Protein AF-A0A9P5VUR8-F1 (afdb_monomer_lite)

Secondary structure (DSSP, 8-state):
-----GGG-HHHHHHHHTTS-HHHHHHHTTT-HHHHHHHHHHHHHS-EEEEGGGGGG---TT--EEEEE--S----B---HHHH-TT--EEEEES-EE-STTTTT-TT--EEEEES-EEE-SHHHHHHTTT-SEEEEES-EEETS--PPPTT---TT--EEEEES--SS-TTTGGGGGGG-TT--EEEEE--TTTGGGGGGS---GGG-TT--EEE--SS---GGGGGS--

pLDDT: mean 80.13, std 14.89, range [30.11, 97.75]

Radius of gyration: 21.07 Å; chains: 1; bounding box: 62×38×64 Å

Sequence (231 aa):
MLSHNPFEMPELAALVASYLTGKDLASCVRVSKNWRDMFLPIVGDALEICHMKDYEMFTHPNLRDLEIMIDSEHRPLDWDLAAKSPLLERLSLINIVIGLGWLQGLPYLRKLDLKCVIIRHGPGFWEACKNLEILLMEHVHFEGGFVPIPADTVFARLRTLRIRLGTWASASEQPALIPHCPNLETFEWNPPLFEVRILIQHPIHKDRCPLLNNLSIPEKPLDAEWASVIE

Foldseek 3Di:
DPDPDPLVDLVVLLVVLVVDALVRLVVQLVPDVSSVVNSVLVNLDHEDEDEPVCVVPPFAQSRAHYEYEYDDDADEDPDCSLVRHLNHQEYHYECYEYELPNLVRNQNHAYYHYALYEYEDPASVLVSQLNYQEYHAANYAYPPAEDDHPPPRASARHAYDAHHAYRRDQPVCVLVCLLRYQNHQEYHYHYAQVRVVPPVPDDNDCVSHVNHPHYHYPPDRDDPPCVVVPD

Structure (mmCIF, N/CA/C/O backbone):
data_AF-A0A9P5VUR8-F1
#
_entry.id   AF-A0A9P5VUR8-F1
#
loop_
_atom_site.group_PDB
_atom_site.id
_atom_site.type_symbol
_atom_site.label_atom_id
_atom_site.label_alt_id
_atom_site.label_comp_id
_atom_site.label_asym_id
_atom_site.label_entity_id
_atom_site.label_seq_id
_atom_site.pdbx_PDB_ins_code
_atom_site.Cartn_x
_atom_site.Cartn_y
_atom_site.Cartn_z
_atom_site.occupancy
_atom_site.B_iso_or_equiv
_atom_site.auth_seq_id
_atom_site.auth_comp_id
_atom_site.auth_asym_id
_atom_site.auth_atom_id
_atom_site.pdbx_PDB_model_num
ATOM 1 N N . MET A 1 1 ? -33.866 18.192 37.005 1.00 47.72 1 MET A N 1
ATOM 2 C CA . MET A 1 1 ? -33.811 18.145 35.531 1.00 47.72 1 MET A CA 1
ATOM 3 C C . MET A 1 1 ? -32.390 17.768 35.172 1.00 47.72 1 MET A C 1
ATOM 5 O O . MET A 1 1 ? -31.500 18.579 35.383 1.00 47.72 1 MET A O 1
ATOM 9 N N . LEU A 1 2 ? -32.156 16.511 34.797 1.00 48.91 2 LEU A N 1
ATOM 10 C CA . LEU A 1 2 ? -30.834 16.071 34.357 1.00 48.91 2 LEU A CA 1
ATOM 11 C C . LEU A 1 2 ? -30.648 16.626 32.947 1.00 48.91 2 LEU A C 1
ATOM 13 O O . LEU A 1 2 ? -31.347 16.212 32.027 1.00 48.91 2 LEU A O 1
ATOM 17 N N . SER A 1 3 ? -29.795 17.637 32.806 1.00 58.88 3 SER A N 1
ATOM 18 C CA . SER A 1 3 ? -29.352 18.099 31.497 1.00 58.88 3 SER A CA 1
ATOM 19 C C . SER A 1 3 ? -28.626 16.933 30.837 1.00 58.88 3 SER A C 1
ATOM 21 O O . SER A 1 3 ? -27.548 16.560 31.305 1.00 58.88 3 SER A O 1
ATOM 23 N N . HIS A 1 4 ? -29.226 16.330 29.810 1.00 69.50 4 HIS A N 1
ATOM 24 C CA . HIS A 1 4 ? -28.527 15.345 28.995 1.00 69.50 4 HIS A CA 1
ATOM 25 C C . HIS A 1 4 ? -27.238 15.979 28.496 1.00 69.50 4 HIS A C 1
ATOM 27 O O . HIS A 1 4 ? -27.253 17.053 27.891 1.00 69.50 4 HIS A O 1
ATOM 33 N N . ASN A 1 5 ? -26.120 15.350 28.841 1.00 69.94 5 ASN A N 1
ATOM 34 C CA . ASN A 1 5 ? -24.828 15.797 28.381 1.00 69.94 5 ASN A CA 1
ATOM 35 C C . ASN A 1 5 ? -24.818 15.593 26.856 1.00 69.94 5 ASN A C 1
ATOM 37 O O . ASN A 1 5 ? -24.979 14.459 26.414 1.00 69.94 5 ASN A O 1
ATOM 41 N N . PRO A 1 6 ? -24.661 16.644 26.033 1.00 67.00 6 PRO A N 1
ATOM 42 C CA . PRO A 1 6 ? -24.682 16.502 24.576 1.00 67.00 6 PRO A CA 1
ATOM 43 C C . PRO A 1 6 ? -23.569 15.575 24.060 1.00 67.00 6 PRO A C 1
ATOM 45 O O . PRO A 1 6 ? -23.675 15.046 22.960 1.00 67.00 6 PRO A O 1
ATOM 48 N N . PHE A 1 7 ? -22.534 15.320 24.868 1.00 64.12 7 PHE A N 1
ATOM 49 C CA . PHE A 1 7 ? -21.496 14.337 24.572 1.00 64.12 7 PHE A CA 1
ATOM 50 C C . PHE A 1 7 ? -21.928 12.885 24.822 1.00 64.12 7 PHE A C 1
ATOM 52 O O . PHE A 1 7 ? -21.163 11.989 24.517 1.00 64.12 7 PHE A O 1
ATOM 59 N N . GLU A 1 8 ? -23.121 12.603 25.348 1.00 76.06 8 GLU A N 1
ATOM 60 C CA . GLU A 1 8 ? -23.646 11.229 25.457 1.00 76.06 8 GLU A CA 1
ATOM 61 C C . GLU A 1 8 ? -24.225 10.701 24.136 1.00 76.06 8 GLU A C 1
ATOM 63 O O . GLU A 1 8 ? -24.591 9.531 24.071 1.00 76.06 8 GLU A O 1
ATOM 68 N N . MET A 1 9 ? -24.302 11.527 23.084 1.00 84.38 9 MET A N 1
ATOM 69 C CA . MET A 1 9 ? -24.778 11.114 21.760 1.00 84.38 9 MET A CA 1
ATOM 70 C C . MET A 1 9 ? -23.607 10.612 20.897 1.00 84.38 9 MET A C 1
ATOM 72 O O . MET A 1 9 ? -22.775 11.428 20.478 1.00 84.38 9 MET A O 1
ATOM 76 N N . PRO A 1 10 ? -23.527 9.302 20.590 1.00 80.69 10 PRO A N 1
ATOM 77 C CA . PRO A 1 10 ? -22.435 8.733 19.798 1.00 80.69 10 PRO A CA 1
ATOM 78 C C . PRO A 1 10 ? -22.300 9.369 18.410 1.00 80.69 10 PRO A C 1
ATOM 80 O O . PRO A 1 10 ? -21.195 9.505 17.892 1.00 80.69 10 PRO A O 1
ATOM 83 N N . GLU A 1 11 ? -23.409 9.809 17.814 1.00 84.62 11 GLU A N 1
ATOM 84 C CA . GLU A 1 11 ? -23.437 10.429 16.490 1.00 84.62 11 GLU A CA 1
ATOM 85 C C . GLU A 1 11 ? -22.716 11.781 16.480 1.00 84.62 11 GLU A C 1
ATOM 87 O O . GLU A 1 11 ? -21.996 12.092 15.531 1.00 84.62 11 GLU A O 1
ATOM 92 N N . LEU A 1 12 ? -22.860 12.574 17.550 1.00 85.88 12 LEU A N 1
ATOM 93 C CA . LEU A 1 12 ? -22.143 13.842 17.690 1.00 85.88 12 LEU A CA 1
ATOM 94 C C . LEU A 1 12 ? -20.650 13.607 17.906 1.00 85.88 12 LEU A C 1
ATOM 96 O O . LEU A 1 12 ? -19.837 14.339 17.349 1.00 85.88 12 LEU A O 1
ATOM 100 N N . ALA A 1 13 ? -20.282 12.575 18.663 1.00 84.25 13 ALA A N 1
ATOM 101 C CA . ALA A 1 13 ? -18.886 12.207 18.853 1.00 84.25 13 ALA A CA 1
ATOM 102 C C . ALA A 1 13 ? -18.225 11.749 17.548 1.00 84.25 13 ALA A C 1
ATOM 104 O O . ALA A 1 13 ? -17.128 12.205 17.235 1.00 84.25 13 ALA A O 1
ATOM 105 N N . ALA A 1 14 ? -18.914 10.920 16.757 1.00 84.44 14 ALA A N 1
ATOM 106 C CA . ALA A 1 14 ? -18.459 10.500 15.434 1.00 84.44 14 ALA A CA 1
ATOM 107 C C . ALA A 1 14 ? -18.309 11.691 14.476 1.00 84.44 14 ALA A C 1
ATOM 109 O O . ALA A 1 14 ? -17.301 11.806 13.778 1.00 84.44 14 ALA A O 1
ATOM 110 N N . LEU A 1 15 ? -19.272 12.619 14.487 1.00 88.19 15 LEU A N 1
ATOM 111 C CA . LEU A 1 15 ? -19.192 13.841 13.693 1.00 88.19 15 LEU A CA 1
ATOM 112 C C . LEU A 1 15 ? -18.001 14.705 14.118 1.00 88.19 15 LEU A C 1
ATOM 114 O O . LEU A 1 15 ? -17.210 15.093 13.266 1.00 88.19 15 LEU A O 1
ATOM 118 N N . VAL A 1 16 ? -17.832 14.973 15.416 1.00 88.75 16 VAL A N 1
ATOM 119 C CA . VAL A 1 16 ? -16.685 15.735 15.941 1.00 88.75 16 VAL A CA 1
ATOM 120 C C . VAL A 1 16 ? -15.378 15.054 15.554 1.00 88.75 16 VAL A C 1
ATOM 122 O O . VAL A 1 16 ? -14.489 15.717 15.030 1.00 88.75 16 VAL A O 1
ATOM 125 N N . ALA A 1 17 ? -15.283 13.737 15.737 1.00 86.81 17 ALA A N 1
ATOM 126 C CA . ALA A 1 17 ? -14.099 12.961 15.400 1.00 86.81 17 ALA A CA 1
ATOM 127 C C . ALA A 1 17 ? -13.701 13.087 13.924 1.00 86.81 17 ALA A C 1
ATOM 129 O O . ALA A 1 17 ? -12.512 13.161 13.632 1.00 86.81 17 ALA A O 1
ATOM 130 N N . SER A 1 18 ? -14.670 13.193 13.008 1.00 84.94 18 SER A N 1
ATOM 131 C CA . SER A 1 18 ? -14.399 13.380 11.575 1.00 84.94 18 SER A CA 1
ATOM 132 C C . SER A 1 18 ? -13.692 14.700 11.226 1.00 84.94 18 SER A C 1
ATOM 134 O O . SER A 1 18 ? -13.116 14.813 10.146 1.00 84.94 18 SER A O 1
ATOM 136 N N . TYR A 1 19 ? -13.702 15.684 12.134 1.00 88.06 19 TYR A N 1
ATOM 137 C CA . TYR A 1 19 ? -12.985 16.958 11.988 1.00 88.06 19 TYR A CA 1
ATOM 138 C C . TYR A 1 19 ? -11.642 16.996 12.730 1.00 88.06 19 TYR A C 1
ATOM 140 O O . TYR A 1 19 ? -10.920 17.988 12.625 1.00 88.06 19 TYR A O 1
ATOM 148 N N . LEU A 1 20 ? -11.313 15.962 13.505 1.00 86.06 20 LEU A N 1
ATOM 149 C CA . LEU A 1 20 ? -10.106 15.909 14.324 1.00 86.06 20 LEU A CA 1
ATOM 150 C C . LEU A 1 20 ? -8.978 15.184 13.585 1.00 86.06 20 LEU A C 1
ATOM 152 O O . LEU A 1 20 ? -9.206 14.213 12.865 1.00 86.06 20 LEU A O 1
ATOM 156 N N . THR A 1 21 ? -7.737 15.630 13.784 1.00 80.56 21 THR A N 1
ATOM 157 C CA . THR A 1 21 ? -6.570 14.870 13.315 1.00 80.56 21 THR A CA 1
ATOM 158 C C . THR A 1 21 ? -6.362 13.624 14.183 1.00 80.56 21 THR A C 1
ATOM 160 O O . THR A 1 21 ? -6.832 13.572 15.321 1.00 80.56 21 THR A O 1
ATOM 163 N N . GLY A 1 22 ? -5.593 12.634 13.711 1.00 78.12 22 GLY A N 1
ATOM 164 C CA . GLY A 1 22 ? -5.246 11.458 14.527 1.00 78.12 22 GLY A CA 1
ATOM 165 C C . GLY A 1 22 ? -4.598 11.829 15.872 1.00 78.12 22 GLY A C 1
ATOM 166 O O . GLY A 1 22 ? -4.899 11.233 16.906 1.00 78.12 22 GLY A O 1
ATOM 167 N N . LYS A 1 23 ? -3.790 12.899 15.899 1.00 77.94 23 LYS A N 1
ATOM 168 C CA . LYS A 1 23 ? -3.175 13.435 17.125 1.00 77.94 23 LYS A CA 1
ATOM 169 C C . LYS A 1 23 ? -4.202 14.050 18.082 1.00 77.94 23 LYS A C 1
ATOM 171 O O . LYS A 1 23 ? -4.090 13.881 19.302 1.00 77.94 23 LYS A O 1
ATOM 176 N N . ASP A 1 24 ? -5.191 14.759 17.547 1.00 86.31 24 ASP A N 1
ATOM 177 C CA . ASP A 1 24 ? -6.266 15.340 18.352 1.00 86.31 24 ASP A CA 1
ATOM 178 C C . ASP A 1 24 ? -7.156 14.236 18.929 1.00 86.31 24 ASP A C 1
ATOM 180 O O . ASP A 1 24 ? -7.440 14.245 20.125 1.00 86.31 24 ASP A O 1
ATOM 184 N N . LEU A 1 25 ? -7.498 13.221 18.129 1.00 86.38 25 LEU A N 1
ATOM 185 C CA . LEU A 1 25 ? -8.245 12.046 18.584 1.00 86.38 25 LEU A CA 1
ATOM 186 C C . LEU A 1 25 ? -7.501 11.281 19.687 1.00 86.38 25 LEU A C 1
ATOM 188 O O . LEU A 1 25 ? -8.086 10.969 20.728 1.00 86.38 25 LEU A O 1
ATOM 192 N N . ALA A 1 26 ? -6.196 11.052 19.525 1.00 82.94 26 ALA A N 1
ATOM 193 C CA . ALA A 1 26 ? -5.361 10.454 20.566 1.00 82.94 26 ALA A CA 1
ATOM 194 C C . ALA A 1 26 ? -5.352 11.300 21.855 1.00 82.94 26 ALA A C 1
ATOM 196 O O . ALA A 1 26 ? -5.328 10.762 22.965 1.00 82.94 26 ALA A O 1
ATOM 197 N N . SER A 1 27 ? -5.423 12.628 21.728 1.00 87.25 27 SER A N 1
ATOM 198 C CA . SER A 1 27 ? -5.556 13.535 22.873 1.00 87.25 27 SER A CA 1
ATOM 199 C C . SER A 1 27 ? -6.932 13.406 23.538 1.00 87.25 27 SER A C 1
ATOM 201 O O . SER A 1 27 ? -7.002 13.311 24.765 1.00 87.25 27 SER A O 1
ATOM 203 N N . CYS A 1 28 ? -8.016 13.302 22.760 1.00 89.62 28 CYS A N 1
ATOM 204 C CA . CYS A 1 28 ? -9.378 13.067 23.251 1.00 89.62 28 CYS A CA 1
ATOM 205 C C . CYS A 1 28 ? -9.479 11.783 24.088 1.00 89.62 28 CYS A C 1
ATOM 207 O O . CYS A 1 28 ? -10.046 11.801 25.182 1.00 89.62 28 CYS A O 1
ATOM 209 N N . VAL A 1 29 ? -8.839 10.696 23.645 1.00 88.31 29 VAL A N 1
ATOM 210 C CA . VAL A 1 29 ? -8.787 9.406 24.362 1.00 88.31 29 VAL A CA 1
ATOM 211 C C . VAL A 1 29 ? -8.128 9.512 25.750 1.00 88.31 29 VAL A C 1
ATOM 213 O O . VAL A 1 29 ? -8.340 8.665 26.625 1.00 88.31 29 VAL A O 1
ATOM 216 N N . ARG A 1 30 ? -7.335 10.560 26.004 1.00 85.75 30 ARG A N 1
ATOM 217 C CA . ARG A 1 30 ? -6.638 10.779 27.282 1.00 85.75 30 ARG A CA 1
ATOM 218 C C . ARG A 1 30 ? -7.394 11.684 28.258 1.00 85.75 30 ARG A C 1
ATOM 220 O O . ARG A 1 30 ? -6.975 11.768 29.409 1.00 85.75 30 ARG A O 1
ATOM 227 N N . VAL A 1 31 ? -8.494 12.320 27.844 1.00 90.25 31 VAL A N 1
ATOM 228 C CA . VAL A 1 31 ? -9.239 13.293 28.668 1.00 90.25 31 VAL A CA 1
ATOM 229 C C . VAL A 1 31 ? -9.956 12.623 29.843 1.00 90.25 31 VAL A C 1
ATOM 231 O O . VAL A 1 31 ? -9.840 13.061 30.984 1.00 90.25 31 VAL A O 1
ATOM 234 N N . SER A 1 32 ? -10.726 11.566 29.579 1.00 90.75 32 SER A N 1
ATOM 235 C CA . SER A 1 32 ? -11.495 10.837 30.596 1.00 90.75 32 SER A CA 1
ATOM 236 C C . SER A 1 32 ? -11.800 9.412 30.132 1.00 90.75 32 SER A C 1
ATOM 238 O O . SER A 1 32 ? -11.666 9.110 28.949 1.00 90.75 32 SER A O 1
ATOM 240 N N . LYS A 1 33 ? -12.255 8.536 31.042 1.00 87.81 33 LYS A N 1
ATOM 241 C CA . LYS A 1 33 ? -12.703 7.179 30.669 1.00 87.81 33 LYS A CA 1
ATOM 242 C C . LYS A 1 33 ? -13.846 7.212 29.645 1.00 87.81 33 LYS A C 1
ATOM 244 O O . LYS A 1 33 ? -13.775 6.507 28.655 1.00 87.81 33 LYS A O 1
ATOM 249 N N . ASN A 1 34 ? -14.823 8.102 29.832 1.00 88.31 34 ASN A N 1
ATOM 250 C CA . ASN A 1 34 ? -15.952 8.224 28.907 1.00 88.31 34 ASN A CA 1
ATOM 251 C C . ASN A 1 34 ? -15.503 8.649 27.497 1.00 88.31 34 ASN A C 1
ATOM 253 O O . ASN A 1 34 ? -15.941 8.089 26.501 1.00 88.31 34 ASN A O 1
ATOM 257 N N . TRP A 1 35 ? -14.580 9.613 27.412 1.00 89.44 35 TRP A N 1
ATOM 258 C CA . TRP A 1 35 ? -14.015 10.037 26.128 1.00 89.44 35 TRP A CA 1
ATOM 259 C C . TRP A 1 35 ? -13.164 8.936 25.492 1.00 89.44 35 TRP A C 1
ATOM 261 O O . TRP A 1 35 ? -13.239 8.728 24.287 1.00 89.44 35 TRP A O 1
ATOM 271 N N . ARG A 1 36 ? -12.391 8.191 26.287 1.00 88.06 36 ARG A N 1
ATOM 272 C CA . ARG A 1 36 ? -11.671 7.011 25.802 1.00 88.06 36 ARG A CA 1
ATOM 273 C C . ARG A 1 36 ? -12.622 6.020 25.146 1.00 88.06 36 ARG A C 1
ATOM 275 O O . ARG A 1 36 ? -12.400 5.686 23.994 1.00 88.06 36 ARG A O 1
ATOM 282 N N . ASP A 1 37 ? -13.663 5.585 25.843 1.00 88.25 37 ASP A N 1
ATOM 283 C CA . ASP A 1 37 ? -14.563 4.538 25.343 1.00 88.25 37 ASP A CA 1
ATOM 284 C C . ASP A 1 37 ? -15.287 4.966 24.051 1.00 88.25 37 ASP A C 1
ATOM 286 O O . ASP A 1 37 ? -15.583 4.141 23.191 1.00 88.25 37 ASP A O 1
ATOM 290 N N . MET A 1 38 ? -15.507 6.271 23.888 1.00 87.69 38 MET A N 1
ATOM 291 C CA . MET A 1 38 ? -16.171 6.881 22.738 1.00 87.69 38 MET A CA 1
ATOM 292 C C . MET A 1 38 ? -15.257 7.102 21.529 1.00 87.69 38 MET A C 1
ATOM 294 O O . MET A 1 38 ? -15.656 6.825 20.401 1.00 87.69 38 MET A O 1
ATOM 298 N N . PHE A 1 39 ? -14.039 7.607 21.747 1.00 86.88 39 PHE A N 1
ATOM 299 C CA . PHE A 1 39 ? -13.112 7.958 20.668 1.00 86.88 39 PHE A CA 1
ATOM 300 C C . PHE A 1 39 ? -12.154 6.823 20.301 1.00 86.88 39 PHE A C 1
ATOM 302 O O . PHE A 1 39 ? -11.664 6.805 19.178 1.00 86.88 39 PHE A O 1
ATOM 309 N N . LEU A 1 40 ? -11.905 5.854 21.187 1.00 84.69 40 LEU A N 1
ATOM 310 C CA . LEU A 1 40 ? -10.994 4.737 20.913 1.00 84.69 40 LEU A CA 1
ATOM 311 C C . LEU A 1 40 ? -11.416 3.890 19.693 1.00 84.69 40 LEU A C 1
ATOM 313 O O . LEU A 1 40 ? -10.540 3.583 18.886 1.00 84.69 40 LEU A O 1
ATOM 317 N N . PRO A 1 41 ? -12.708 3.555 19.480 1.00 83.19 41 PRO A N 1
ATOM 318 C CA . PRO A 1 41 ? -13.127 2.859 18.262 1.00 83.19 41 PRO A CA 1
ATOM 319 C C . PRO A 1 41 ? -12.867 3.677 16.991 1.00 83.19 41 PRO A C 1
ATOM 321 O O . PRO A 1 41 ? -12.500 3.108 15.971 1.00 83.19 41 PRO A O 1
ATOM 324 N N . ILE A 1 42 ? -13.017 5.004 17.071 1.00 83.44 42 ILE A N 1
ATOM 325 C CA . ILE A 1 42 ? -12.865 5.918 15.931 1.00 83.44 42 ILE A CA 1
ATOM 326 C C . ILE A 1 42 ? -11.387 6.145 15.599 1.00 83.44 42 ILE A C 1
ATOM 328 O O . ILE A 1 42 ? -11.027 6.234 14.430 1.00 83.44 42 ILE A O 1
ATOM 332 N N . VAL A 1 43 ? -10.522 6.193 16.618 1.00 77.38 43 VAL A N 1
ATOM 333 C CA . VAL A 1 43 ? -9.062 6.218 16.441 1.00 77.38 43 VAL A CA 1
ATOM 334 C C . VAL A 1 43 ? -8.599 5.017 15.621 1.00 77.38 43 VAL A C 1
ATOM 336 O O . VAL A 1 43 ? -7.808 5.201 14.708 1.00 77.38 43 VAL A O 1
ATOM 339 N N . GLY A 1 44 ? -9.146 3.821 15.870 1.00 67.38 44 GLY A N 1
ATOM 340 C CA . GLY A 1 44 ? -8.790 2.619 15.107 1.00 67.38 44 GLY A CA 1
ATOM 341 C C . GLY A 1 44 ? -9.131 2.685 13.610 1.00 67.38 44 GLY A C 1
ATOM 342 O O . GLY A 1 44 ? -8.483 2.016 12.808 1.00 67.38 44 GLY A O 1
ATOM 343 N N . ASP A 1 45 ? -10.111 3.503 13.222 1.00 68.06 45 ASP A N 1
ATOM 344 C CA . ASP A 1 45 ? -10.460 3.734 11.816 1.00 68.06 45 ASP A CA 1
ATOM 345 C C . ASP A 1 45 ? -9.687 4.918 11.197 1.00 68.06 45 ASP A C 1
ATOM 347 O O . ASP A 1 45 ? -9.662 5.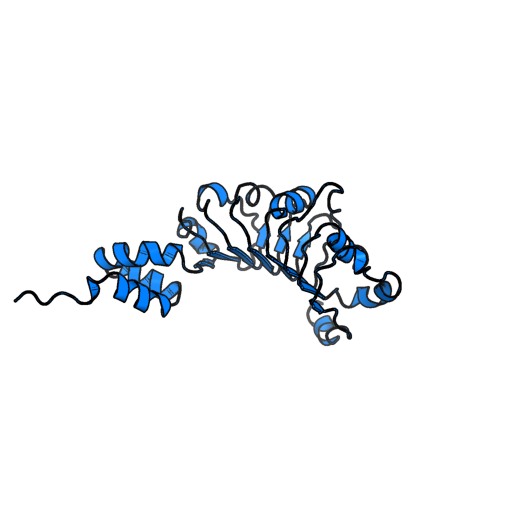063 9.973 1.00 68.06 45 ASP A O 1
ATOM 351 N N . ALA A 1 46 ? -9.066 5.777 12.014 1.00 64.25 46 ALA A N 1
ATOM 352 C CA . ALA A 1 46 ? -8.319 6.944 11.561 1.00 64.25 46 ALA A CA 1
ATOM 353 C C . ALA A 1 46 ? -6.860 6.586 11.231 1.00 64.25 46 ALA A C 1
ATOM 355 O O . ALA A 1 46 ? -6.244 5.754 11.888 1.00 64.25 46 ALA A O 1
ATOM 356 N N . LEU A 1 47 ? -6.293 7.253 10.220 1.00 62.72 47 LEU A N 1
ATOM 357 C CA . LEU A 1 47 ? -4.889 7.096 9.832 1.00 62.72 47 LEU A CA 1
ATOM 358 C C . LEU A 1 47 ? -3.969 7.443 11.014 1.00 62.72 47 LEU A C 1
ATOM 360 O O . LEU A 1 47 ? -3.868 8.610 11.410 1.00 62.72 47 LEU A O 1
ATOM 364 N N . GLU A 1 48 ? -3.275 6.444 11.550 1.00 65.38 48 GLU A N 1
ATOM 365 C CA . GLU A 1 48 ? -2.253 6.650 12.572 1.00 65.38 48 GLU A CA 1
ATOM 366 C C . GLU A 1 48 ? -0.900 6.894 11.899 1.00 65.38 48 GLU A C 1
ATOM 368 O O . GLU A 1 48 ? -0.395 6.037 11.176 1.00 65.38 48 GLU A O 1
ATOM 373 N N . ILE A 1 49 ? -0.318 8.079 12.122 1.00 67.00 49 ILE A N 1
ATOM 374 C CA . ILE A 1 49 ? 1.076 8.364 11.763 1.00 67.00 49 ILE A CA 1
ATOM 375 C C . ILE A 1 49 ? 1.929 8.000 12.972 1.00 67.00 49 ILE A C 1
ATOM 377 O O . ILE A 1 49 ? 1.932 8.710 13.982 1.00 67.00 49 ILE A O 1
ATOM 381 N N . CYS A 1 50 ? 2.658 6.896 12.874 1.00 62.16 50 CYS A N 1
ATOM 382 C CA . CYS A 1 50 ? 3.520 6.413 13.940 1.00 62.16 50 CYS A CA 1
ATOM 383 C C . CYS A 1 50 ? 4.978 6.737 13.619 1.00 62.16 50 CYS A C 1
ATOM 385 O O . CYS A 1 50 ? 5.537 6.248 12.634 1.00 62.16 50 CYS A O 1
ATOM 387 N N . HIS A 1 51 ? 5.624 7.506 14.498 1.00 69.00 51 HIS A N 1
ATOM 388 C CA . HIS A 1 51 ? 7.082 7.520 14.555 1.00 69.00 51 HIS A CA 1
ATOM 389 C C . HIS A 1 51 ? 7.554 6.257 15.277 1.00 69.00 51 HIS A C 1
ATOM 391 O O . HIS A 1 51 ? 6.967 5.831 16.269 1.00 69.00 51 HIS A O 1
ATOM 397 N N . MET A 1 52 ? 8.648 5.657 14.813 1.00 61.47 52 MET A N 1
ATOM 398 C CA . MET A 1 52 ? 9.088 4.346 15.305 1.00 61.47 52 MET A CA 1
ATOM 399 C C . MET A 1 52 ? 9.352 4.267 16.821 1.00 61.47 52 MET A C 1
ATOM 401 O O . MET A 1 52 ? 9.232 3.190 17.401 1.00 61.47 52 MET A O 1
ATOM 405 N N . LYS A 1 53 ? 9.676 5.395 17.475 1.00 65.31 53 LYS A N 1
ATOM 406 C CA . LYS A 1 53 ? 9.872 5.469 18.940 1.00 65.31 53 LYS A CA 1
ATOM 407 C C . LYS A 1 53 ? 8.629 5.066 19.733 1.00 65.31 53 LYS A C 1
ATOM 409 O O . LYS A 1 53 ? 8.744 4.689 20.893 1.00 65.31 53 LYS A O 1
ATOM 414 N N . ASP A 1 54 ? 7.481 5.112 19.078 1.00 61.53 54 ASP A N 1
ATOM 415 C 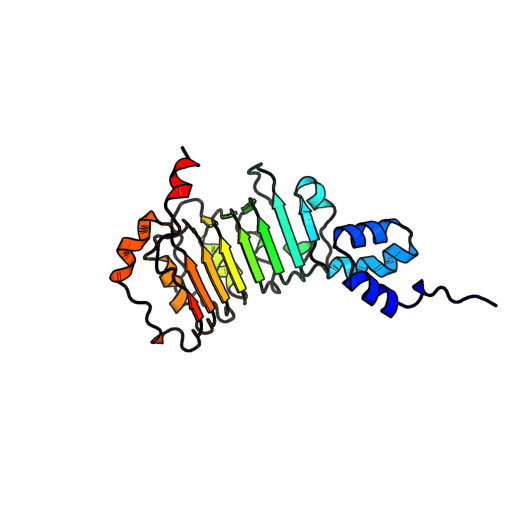CA . ASP A 1 54 ? 6.178 4.954 19.682 1.00 61.53 54 ASP A CA 1
ATOM 416 C C . ASP A 1 54 ? 5.493 3.635 19.272 1.00 61.53 54 ASP A C 1
ATOM 418 O O . ASP A 1 54 ? 4.460 3.293 19.832 1.00 61.53 54 ASP A O 1
ATOM 422 N N . TYR A 1 55 ? 6.070 2.846 18.353 1.00 60.19 55 TYR A N 1
ATOM 423 C CA . TYR A 1 55 ? 5.413 1.703 17.688 1.00 60.19 55 TYR A CA 1
ATOM 424 C C . TYR A 1 55 ? 4.726 0.694 18.627 1.00 60.19 55 TYR A C 1
ATOM 426 O O . TYR A 1 55 ? 3.652 0.188 18.305 1.00 60.19 55 TYR A O 1
ATOM 434 N N . GLU A 1 56 ? 5.299 0.405 19.801 1.00 62.94 56 GLU A N 1
ATOM 435 C CA . GLU A 1 56 ? 4.684 -0.528 20.760 1.00 62.94 56 GLU A CA 1
ATOM 436 C C . GLU A 1 56 ? 3.307 -0.066 21.266 1.00 62.94 56 GLU A C 1
ATOM 438 O O . GLU A 1 56 ? 2.520 -0.891 21.726 1.00 62.94 56 GLU A O 1
ATOM 443 N N . MET A 1 57 ? 2.994 1.227 21.155 1.00 58.69 57 MET A N 1
ATOM 444 C CA . MET A 1 57 ? 1.738 1.814 21.618 1.00 58.69 57 MET A CA 1
ATOM 445 C C . MET A 1 57 ? 0.627 1.857 20.556 1.00 58.69 57 MET A C 1
ATOM 447 O O . MET A 1 57 ? -0.518 2.098 20.933 1.00 58.69 57 MET A O 1
ATOM 451 N N . PHE A 1 58 ? 0.923 1.614 19.273 1.00 63.34 58 PHE A N 1
ATOM 452 C CA . PHE A 1 58 ? 0.028 1.972 18.153 1.00 63.34 58 PHE A CA 1
ATOM 453 C C . PHE A 1 58 ? -0.376 0.794 17.260 1.00 63.34 58 PHE A C 1
ATOM 455 O O . PHE A 1 58 ? -0.597 0.926 16.062 1.00 63.34 58 PHE A O 1
ATOM 462 N N . THR A 1 59 ? -0.479 -0.404 17.833 1.00 68.56 59 THR A N 1
ATOM 463 C CA . THR A 1 59 ? -1.060 -1.539 17.110 1.00 68.56 59 THR A CA 1
ATOM 464 C C . THR A 1 59 ? -2.370 -1.954 17.750 1.00 68.56 59 THR A C 1
ATOM 466 O O . THR A 1 59 ? -2.389 -2.408 18.897 1.00 68.56 59 THR A O 1
ATOM 469 N N . HIS A 1 60 ? -3.457 -1.798 17.000 1.00 78.69 60 HIS A N 1
ATOM 470 C CA . HIS A 1 60 ? -4.809 -2.101 17.439 1.00 78.69 60 HIS A CA 1
ATOM 471 C C . HIS A 1 60 ? -5.438 -3.143 16.498 1.00 78.69 60 HIS A C 1
ATOM 473 O O . HIS A 1 60 ? -5.316 -3.004 15.281 1.00 78.69 60 HIS A O 1
ATOM 479 N N . PRO A 1 61 ? -6.174 -4.148 17.010 1.00 85.50 61 PRO A N 1
ATOM 480 C CA . PRO A 1 61 ? -6.730 -5.226 16.182 1.00 85.50 61 PRO A CA 1
ATOM 481 C C . PRO A 1 61 ? -7.698 -4.743 15.092 1.00 85.50 61 PRO A C 1
ATOM 483 O O . PRO A 1 61 ? -7.866 -5.413 14.075 1.00 85.50 61 PRO A O 1
ATOM 486 N N . ASN A 1 62 ? -8.313 -3.575 15.295 1.00 83.69 62 ASN A N 1
ATOM 487 C CA . ASN A 1 62 ? -9.230 -2.957 14.334 1.00 83.69 62 ASN A CA 1
ATOM 488 C C . ASN A 1 62 ? -8.573 -1.908 13.430 1.00 83.69 62 ASN A C 1
ATOM 490 O O . ASN A 1 62 ? -9.291 -1.239 12.697 1.00 83.69 62 ASN A O 1
ATOM 494 N N . LEU A 1 63 ? -7.251 -1.733 13.500 1.00 85.94 63 LEU A N 1
ATOM 495 C CA . LEU A 1 63 ? -6.555 -0.729 12.706 1.00 85.94 63 LEU A CA 1
ATOM 496 C C . LEU A 1 63 ? -6.702 -1.037 11.212 1.00 85.94 63 LEU A C 1
ATOM 498 O O . LEU A 1 63 ? -6.307 -2.113 10.759 1.00 85.94 63 LEU A O 1
ATOM 502 N N . ARG A 1 64 ? -7.267 -0.092 10.456 1.00 89.69 64 ARG A N 1
ATOM 503 C CA . ARG A 1 64 ? -7.475 -0.220 9.002 1.00 89.69 64 ARG A CA 1
ATOM 504 C C . ARG A 1 64 ? -6.439 0.534 8.185 1.00 89.69 64 ARG A C 1
ATOM 506 O O . ARG A 1 64 ? -6.050 0.051 7.124 1.00 89.69 64 ARG A O 1
ATOM 513 N N . ASP A 1 65 ? -5.987 1.676 8.689 1.00 90.62 65 ASP A N 1
ATOM 514 C CA . ASP A 1 65 ? -5.114 2.602 7.979 1.00 90.62 65 ASP A CA 1
ATOM 515 C C . ASP A 1 65 ? -3.905 2.946 8.852 1.00 90.62 65 ASP A C 1
ATOM 517 O O . ASP A 1 65 ? -4.053 3.488 9.944 1.00 90.62 65 ASP A O 1
ATOM 521 N N . LEU A 1 66 ? -2.703 2.639 8.367 1.00 89.62 66 LEU A N 1
ATOM 522 C CA . LEU A 1 66 ? -1.461 2.842 9.110 1.00 89.62 66 LEU A CA 1
ATOM 523 C C . LEU A 1 66 ? -0.413 3.530 8.241 1.00 89.62 66 LEU A C 1
ATOM 525 O O . LEU A 1 66 ? -0.158 3.115 7.110 1.00 89.62 66 LEU A O 1
ATOM 529 N N . GLU A 1 67 ? 0.229 4.557 8.785 1.00 90.81 67 GLU A N 1
ATOM 530 C CA . GLU A 1 67 ? 1.396 5.204 8.202 1.00 90.81 67 GLU A CA 1
ATOM 531 C C . GLU A 1 67 ? 2.569 5.129 9.175 1.00 90.81 67 GLU A C 1
ATOM 533 O O . GLU A 1 67 ? 2.494 5.596 10.310 1.00 90.81 67 GLU A O 1
ATOM 538 N N . ILE A 1 68 ? 3.676 4.539 8.731 1.00 88.38 68 ILE A N 1
ATOM 539 C CA . ILE A 1 68 ? 4.870 4.380 9.553 1.00 88.38 68 ILE A CA 1
ATOM 540 C C . ILE A 1 68 ? 6.022 5.121 8.908 1.00 88.38 68 ILE A C 1
ATOM 542 O O . ILE A 1 68 ? 6.382 4.865 7.757 1.00 88.38 68 ILE A O 1
ATOM 546 N N . MET A 1 69 ? 6.626 6.010 9.687 1.00 88.31 69 MET A N 1
ATOM 547 C CA . MET A 1 69 ? 7.782 6.791 9.284 1.00 88.31 69 MET A CA 1
ATOM 548 C C . MET A 1 69 ? 8.929 6.552 10.261 1.00 88.31 69 MET A C 1
ATOM 550 O O . MET A 1 69 ? 8.759 6.618 11.484 1.00 88.31 69 MET A O 1
ATOM 554 N N . ILE A 1 70 ? 10.109 6.260 9.720 1.00 83.94 70 ILE A N 1
ATOM 555 C CA . ILE A 1 70 ? 11.307 6.008 10.521 1.00 83.94 70 ILE A CA 1
ATOM 556 C C . ILE A 1 70 ? 12.324 7.098 10.262 1.00 83.94 70 ILE A C 1
ATOM 558 O O . ILE A 1 70 ? 12.758 7.324 9.136 1.00 83.94 70 ILE A O 1
ATOM 562 N N . ASP A 1 71 ? 12.748 7.746 11.336 1.00 75.12 71 ASP A N 1
ATOM 563 C CA . ASP A 1 71 ? 13.847 8.691 11.288 1.00 75.12 71 ASP A CA 1
ATOM 564 C C . ASP A 1 71 ? 15.172 7.904 11.324 1.00 75.12 71 ASP A C 1
ATOM 566 O O . ASP A 1 71 ? 15.616 7.437 12.369 1.00 75.12 71 ASP A O 1
ATOM 570 N N . SER A 1 72 ? 15.735 7.696 10.130 1.00 60.38 72 SER A N 1
ATOM 571 C CA . SER A 1 72 ? 17.152 7.453 9.794 1.00 60.38 72 SER A CA 1
ATOM 572 C C . SER A 1 72 ? 17.938 6.274 10.396 1.00 60.38 72 SER A C 1
ATOM 574 O O . SER A 1 72 ? 19.052 6.026 9.933 1.00 60.38 72 SER A O 1
ATOM 576 N N . GLU A 1 73 ? 17.416 5.479 11.332 1.00 66.38 73 GLU A N 1
ATOM 577 C CA . GLU A 1 73 ? 18.106 4.257 11.777 1.00 66.38 73 GLU A CA 1
ATOM 578 C C . GLU A 1 73 ? 17.635 3.021 10.991 1.00 66.38 73 GLU A C 1
ATOM 580 O O . GLU A 1 73 ? 16.505 2.565 11.146 1.00 66.38 73 GLU A O 1
ATOM 585 N N . HIS A 1 74 ? 18.527 2.440 10.174 1.00 60.22 74 HIS A N 1
ATOM 586 C CA . HIS A 1 74 ? 18.326 1.239 9.337 1.00 60.22 74 HIS A CA 1
ATOM 587 C C . HIS A 1 74 ? 18.106 -0.073 10.120 1.00 60.22 74 HIS A C 1
ATOM 589 O O . HIS A 1 74 ? 18.652 -1.126 9.767 1.00 60.22 74 HIS A O 1
ATOM 595 N N . ARG A 1 75 ? 17.342 -0.052 11.212 1.00 63.84 75 ARG A N 1
ATOM 596 C CA . ARG A 1 75 ? 17.019 -1.282 11.929 1.00 63.84 75 ARG A CA 1
ATOM 597 C C . ARG A 1 75 ? 15.952 -2.042 11.144 1.00 63.84 75 ARG A C 1
ATOM 599 O O . ARG A 1 75 ? 14.900 -1.472 10.865 1.00 63.84 75 ARG A O 1
ATOM 606 N N . PRO A 1 76 ? 16.204 -3.311 10.779 1.00 63.28 76 PRO A N 1
ATOM 607 C CA . PRO A 1 76 ? 15.148 -4.150 10.245 1.00 63.28 76 PRO A CA 1
ATOM 608 C C . PRO A 1 76 ? 14.054 -4.262 11.294 1.00 63.28 76 PRO A C 1
ATOM 610 O O . PRO A 1 76 ? 14.331 -4.577 12.454 1.00 63.28 76 PRO A O 1
ATOM 613 N N . LEU A 1 77 ? 12.822 -4.000 10.882 1.00 64.50 77 LEU A N 1
ATOM 614 C CA . LEU A 1 77 ? 11.681 -4.221 11.747 1.00 64.50 77 LEU A CA 1
ATOM 615 C C . LEU A 1 77 ? 11.140 -5.610 11.522 1.00 64.50 77 LEU A C 1
ATOM 617 O O . LEU A 1 77 ? 10.629 -5.942 10.455 1.00 64.50 77 LEU A O 1
ATOM 621 N N . ASP A 1 78 ? 11.295 -6.412 12.564 1.00 65.19 78 ASP A N 1
ATOM 622 C CA . ASP A 1 78 ? 10.591 -7.667 12.705 1.00 65.19 78 ASP A CA 1
ATOM 623 C C . ASP A 1 78 ? 9.215 -7.348 13.297 1.00 65.19 78 ASP A C 1
ATOM 625 O O . ASP A 1 78 ? 9.037 -7.196 14.509 1.00 65.19 78 ASP A O 1
ATOM 629 N N . TRP A 1 79 ? 8.260 -7.072 12.412 1.00 74.31 79 TRP A N 1
ATOM 630 C CA . TRP A 1 79 ? 6.895 -6.741 12.786 1.00 74.31 79 TRP A CA 1
ATOM 631 C C . TRP A 1 79 ? 5.972 -7.908 12.502 1.00 74.31 79 TRP A C 1
ATOM 633 O O . TRP A 1 79 ? 5.730 -8.252 11.350 1.00 74.31 79 TRP A O 1
ATOM 643 N N . ASP A 1 80 ? 5.328 -8.406 13.550 1.00 84.31 80 ASP A N 1
ATOM 644 C CA . ASP A 1 80 ? 4.120 -9.209 13.399 1.00 84.31 80 ASP A CA 1
ATOM 645 C C . ASP A 1 80 ? 2.891 -8.293 13.261 1.00 84.31 80 ASP A C 1
ATOM 647 O O . ASP A 1 80 ? 1.993 -8.250 14.107 1.00 84.31 80 ASP A O 1
ATOM 651 N N . LEU A 1 81 ? 2.903 -7.452 12.219 1.00 84.25 81 LEU A N 1
ATOM 652 C CA . LEU A 1 81 ? 1.808 -6.518 11.945 1.00 84.25 81 LEU A CA 1
ATOM 653 C C . LEU A 1 81 ? 0.514 -7.281 11.638 1.00 84.25 81 LEU A C 1
ATOM 655 O O . LEU A 1 81 ? -0.565 -6.847 12.028 1.00 84.25 81 LEU A O 1
ATOM 659 N N . ALA A 1 82 ? 0.645 -8.449 11.008 1.00 85.81 82 ALA A N 1
ATOM 660 C CA . ALA A 1 82 ? -0.448 -9.368 10.734 1.00 85.81 82 ALA A CA 1
ATOM 661 C C . ALA A 1 82 ? -1.169 -9.827 12.009 1.00 85.81 82 ALA A C 1
ATOM 663 O O . ALA A 1 82 ? -2.397 -9.769 12.062 1.00 85.81 82 ALA A O 1
ATOM 664 N N . ALA A 1 83 ? -0.440 -10.234 13.055 1.00 88.12 83 ALA A N 1
ATOM 665 C CA . ALA A 1 83 ? -1.076 -10.637 14.309 1.00 88.12 83 ALA A CA 1
ATOM 666 C C . ALA A 1 83 ? -1.706 -9.462 15.061 1.00 88.12 83 ALA A C 1
ATOM 668 O O . ALA A 1 83 ? -2.729 -9.631 15.726 1.00 88.12 83 ALA A O 1
ATOM 669 N N . LYS A 1 84 ? -1.097 -8.275 14.985 1.00 88.44 84 LYS A N 1
ATOM 670 C CA . LYS A 1 84 ? -1.528 -7.122 15.784 1.00 88.44 84 LYS A CA 1
ATOM 671 C C . LYS A 1 84 ? -2.641 -6.298 15.135 1.00 88.44 84 LYS A C 1
ATOM 673 O O . LYS A 1 84 ? -3.476 -5.758 15.856 1.00 88.44 84 LYS A O 1
ATOM 678 N N . SER A 1 85 ? -2.659 -6.231 13.807 1.00 89.88 85 SER A N 1
ATOM 679 C CA . SER A 1 85 ? -3.582 -5.421 13.008 1.00 89.88 85 SER A CA 1
ATOM 680 C C . SER A 1 85 ? -4.092 -6.225 11.799 1.00 89.88 85 SER A C 1
ATOM 682 O O . SER A 1 85 ? -3.835 -5.861 10.649 1.00 89.88 85 SER A O 1
ATOM 684 N N . PRO A 1 86 ? -4.821 -7.336 12.018 1.00 91.81 86 PRO A N 1
ATOM 685 C CA . PRO A 1 86 ? -5.226 -8.245 10.944 1.00 91.81 86 PRO A CA 1
ATOM 686 C C . PRO A 1 86 ? -6.204 -7.617 9.943 1.00 91.81 86 PRO A C 1
ATOM 688 O O . PRO A 1 86 ? -6.342 -8.131 8.837 1.00 91.81 86 PRO A O 1
ATOM 691 N N . LEU A 1 87 ? -6.895 -6.534 10.321 1.00 92.25 87 LEU A N 1
ATOM 692 C CA . LEU A 1 87 ? -7.881 -5.828 9.493 1.00 92.25 87 LEU A CA 1
ATOM 693 C C . LEU A 1 87 ? -7.287 -4.676 8.668 1.00 92.25 87 LEU A C 1
ATOM 695 O O . LEU A 1 87 ? -8.046 -3.893 8.098 1.00 92.25 87 LEU A O 1
ATOM 699 N N . LEU A 1 88 ? -5.959 -4.570 8.589 1.00 92.69 88 LEU A N 1
ATOM 700 C CA . LEU A 1 88 ? -5.299 -3.480 7.881 1.00 92.69 88 LEU A CA 1
ATOM 701 C C . LEU A 1 88 ? -5.629 -3.505 6.381 1.00 92.69 88 LEU A C 1
ATOM 703 O O . LEU A 1 88 ? -5.367 -4.484 5.681 1.00 92.69 88 LEU A O 1
ATOM 707 N N . GLU A 1 89 ? -6.188 -2.404 5.884 1.00 95.06 89 GLU A N 1
ATOM 708 C CA . GLU A 1 89 ? -6.585 -2.204 4.490 1.00 95.06 89 GLU A CA 1
ATOM 709 C C . GLU A 1 89 ? -5.617 -1.285 3.738 1.00 95.06 89 GLU A C 1
ATOM 711 O O . GLU A 1 89 ? -5.420 -1.462 2.528 1.00 95.06 89 GLU A O 1
ATOM 716 N N . ARG A 1 90 ? -4.995 -0.314 4.419 1.00 95.19 90 ARG A N 1
ATOM 717 C CA . ARG A 1 90 ? -4.025 0.607 3.817 1.00 95.19 90 ARG A CA 1
ATOM 718 C C . ARG A 1 90 ? -2.790 0.748 4.693 1.00 95.19 90 ARG A C 1
ATOM 720 O O . ARG A 1 90 ? -2.880 1.000 5.890 1.00 95.19 90 ARG A O 1
ATOM 727 N N . LEU A 1 91 ? -1.632 0.636 4.056 1.00 94.25 91 LEU A N 1
ATOM 728 C CA . LEU A 1 91 ? -0.343 0.798 4.706 1.00 94.25 91 LEU A CA 1
ATOM 729 C C . LEU A 1 91 ? 0.535 1.759 3.909 1.00 94.25 91 LEU A C 1
ATOM 731 O O . LEU A 1 91 ? 0.714 1.586 2.703 1.00 94.25 91 LEU A O 1
ATOM 735 N N . SER A 1 92 ? 1.087 2.750 4.598 1.00 94.44 92 SER A N 1
ATOM 736 C CA . SER A 1 92 ? 2.083 3.685 4.087 1.00 94.44 92 SER A CA 1
ATOM 737 C C . SER A 1 92 ? 3.376 3.514 4.878 1.00 94.44 92 SER A C 1
ATOM 739 O O . SER A 1 92 ? 3.367 3.533 6.106 1.00 94.44 92 SER A O 1
ATOM 741 N N . LEU A 1 93 ? 4.486 3.301 4.183 1.00 93.06 93 LEU A N 1
ATOM 742 C CA . LEU A 1 93 ? 5.798 3.061 4.764 1.00 93.06 93 LEU A CA 1
ATOM 743 C C . LEU A 1 93 ? 6.793 4.074 4.219 1.00 93.06 93 LEU A C 1
ATOM 745 O O . LEU A 1 93 ? 6.986 4.164 3.006 1.00 93.06 93 LEU A O 1
ATOM 749 N N . ILE A 1 94 ? 7.445 4.810 5.116 1.00 92.56 94 ILE A N 1
ATOM 750 C CA . ILE A 1 94 ? 8.325 5.923 4.768 1.00 92.56 94 ILE A CA 1
ATOM 751 C C . ILE A 1 94 ? 9.686 5.741 5.444 1.00 92.56 94 ILE A C 1
ATOM 753 O O . ILE A 1 94 ? 9.773 5.629 6.668 1.00 92.56 94 ILE A O 1
ATOM 757 N N . ASN A 1 95 ? 10.750 5.758 4.637 1.00 91.00 95 ASN A N 1
ATOM 758 C CA . ASN A 1 95 ? 12.145 5.714 5.084 1.00 91.00 95 ASN A CA 1
ATOM 759 C C . ASN A 1 95 ? 12.491 4.466 5.926 1.00 91.00 95 ASN A C 1
ATOM 761 O O . ASN A 1 95 ? 13.147 4.555 6.962 1.00 91.00 95 ASN A O 1
ATOM 765 N N . ILE A 1 96 ? 12.024 3.290 5.497 1.00 89.31 96 ILE A N 1
ATOM 766 C CA . ILE A 1 96 ? 12.146 2.025 6.240 1.00 89.31 96 ILE A CA 1
ATOM 767 C C . ILE A 1 96 ? 12.878 0.944 5.442 1.00 89.31 96 ILE A C 1
ATOM 769 O O . ILE A 1 96 ? 12.786 0.864 4.218 1.00 89.31 96 ILE A O 1
ATOM 773 N N . VAL A 1 97 ? 13.574 0.060 6.161 1.00 89.06 97 VAL A N 1
ATOM 774 C CA . VAL A 1 97 ? 14.099 -1.200 5.625 1.00 89.06 97 VAL A CA 1
ATOM 775 C C . VAL A 1 97 ? 13.187 -2.346 6.057 1.00 89.06 97 VAL A C 1
ATOM 777 O O . VAL A 1 97 ? 13.030 -2.597 7.253 1.00 89.06 97 VAL A O 1
ATOM 780 N N . ILE A 1 98 ? 12.601 -3.055 5.095 1.00 88.38 98 ILE A N 1
ATOM 781 C CA . ILE A 1 98 ? 11.625 -4.119 5.341 1.00 88.38 98 ILE A CA 1
ATOM 782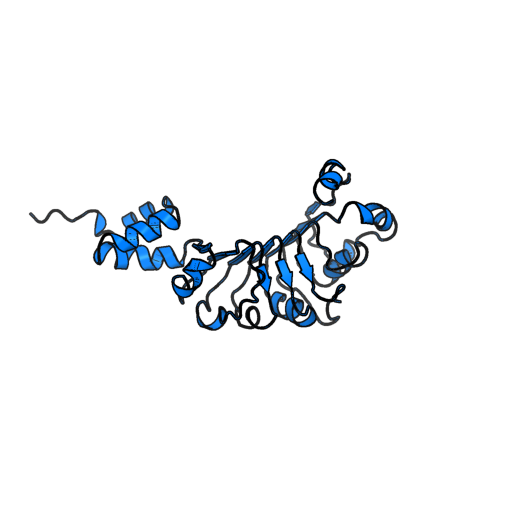 C C . ILE A 1 98 ? 12.133 -5.491 4.901 1.00 88.38 98 ILE A C 1
ATOM 784 O O . ILE A 1 98 ? 12.763 -5.622 3.857 1.00 88.38 98 ILE A O 1
ATOM 788 N N . GLY A 1 99 ? 11.829 -6.527 5.688 1.00 86.19 99 GLY A N 1
ATOM 789 C CA . GLY A 1 99 ? 11.934 -7.931 5.268 1.00 86.19 99 GLY A CA 1
ATOM 790 C C . GLY A 1 99 ? 10.626 -8.452 4.663 1.00 86.19 99 GLY A C 1
ATOM 791 O O . GLY A 1 99 ? 9.617 -7.759 4.677 1.00 86.19 99 GLY A O 1
ATOM 792 N N . LEU A 1 100 ? 10.619 -9.683 4.150 1.00 71.88 100 LEU A N 1
ATOM 793 C CA . LEU A 1 100 ? 9.442 -10.268 3.484 1.00 71.88 100 LEU A CA 1
ATOM 794 C C . LEU A 1 100 ? 8.337 -10.779 4.413 1.00 71.88 100 LEU A C 1
ATOM 796 O O . LEU A 1 100 ? 7.189 -10.884 3.985 1.00 71.88 100 LEU A O 1
ATOM 800 N N . GLY A 1 101 ? 8.675 -11.139 5.653 1.00 76.62 101 GLY A N 1
ATOM 801 C CA . GLY A 1 101 ? 7.784 -11.934 6.504 1.00 76.62 101 GLY A CA 1
ATOM 802 C C . GLY A 1 101 ? 6.470 -11.246 6.876 1.00 76.62 101 GLY A C 1
ATOM 803 O O . GLY A 1 101 ? 5.466 -11.918 7.056 1.00 76.62 101 GLY A O 1
ATOM 804 N N . TRP A 1 102 ? 6.444 -9.916 6.947 1.00 80.31 102 TRP A N 1
ATOM 805 C CA . TRP A 1 102 ? 5.336 -9.193 7.578 1.00 80.31 102 TRP A CA 1
ATOM 806 C C . TRP A 1 102 ? 4.168 -8.869 6.632 1.00 80.31 102 TRP A C 1
ATOM 808 O O . TRP A 1 102 ? 3.048 -8.676 7.099 1.00 80.31 102 TRP A O 1
ATOM 818 N N . LEU A 1 103 ? 4.390 -8.828 5.309 1.00 84.06 103 LEU A N 1
ATOM 819 C CA . LEU A 1 103 ? 3.287 -8.682 4.345 1.00 84.06 103 LEU A CA 1
ATOM 820 C C . LEU A 1 103 ? 2.480 -9.985 4.221 1.00 84.06 103 LEU A C 1
ATOM 822 O O . LEU A 1 103 ? 1.285 -9.960 3.915 1.00 84.06 103 LEU A O 1
ATOM 826 N N . GLN A 1 104 ? 3.125 -11.129 4.472 1.00 82.75 104 GLN A N 1
ATOM 827 C CA . GLN A 1 104 ? 2.480 -12.437 4.497 1.00 82.75 104 GLN A CA 1
ATOM 828 C C . GLN A 1 104 ? 1.621 -12.545 5.763 1.00 82.75 104 GLN A C 1
ATOM 830 O O . GLN A 1 104 ? 2.089 -12.939 6.822 1.00 82.75 104 GLN A O 1
ATOM 835 N N . GLY A 1 105 ? 0.351 -12.155 5.659 1.00 85.75 105 GLY A N 1
ATOM 836 C CA . GLY A 1 105 ? -0.577 -12.169 6.796 1.00 85.75 105 GLY A CA 1
ATOM 837 C C . GLY A 1 105 ? -1.515 -10.969 6.877 1.00 85.75 105 GLY A C 1
ATOM 838 O O . GLY A 1 105 ? -2.312 -10.895 7.806 1.00 85.75 105 GLY A O 1
ATOM 839 N N . LEU A 1 106 ? -1.474 -10.061 5.898 1.00 91.75 106 LEU A N 1
ATOM 840 C CA . LEU A 1 106 ? -2.410 -8.940 5.783 1.00 91.75 106 LEU A CA 1
ATOM 841 C C . LEU A 1 106 ? -3.411 -9.196 4.638 1.00 91.75 106 LEU A C 1
ATOM 843 O O . LEU A 1 106 ? -3.311 -8.581 3.575 1.00 91.75 106 LEU A O 1
ATOM 847 N N . PRO A 1 107 ? -4.375 -10.127 4.798 1.00 92.56 107 PRO A N 1
ATOM 848 C CA . PRO A 1 107 ? -5.247 -10.573 3.706 1.00 92.56 107 PRO A CA 1
ATOM 849 C C . PRO A 1 107 ? -6.199 -9.483 3.198 1.00 92.56 107 PRO A C 1
ATOM 851 O O . PRO A 1 107 ? -6.706 -9.580 2.080 1.00 92.56 107 PRO A O 1
ATOM 854 N N . TYR A 1 108 ? -6.455 -8.462 4.016 1.00 94.88 108 TYR A N 1
ATOM 855 C CA . TYR A 1 108 ? -7.329 -7.344 3.677 1.00 94.88 108 TYR A CA 1
ATOM 856 C C . TYR A 1 108 ? -6.577 -6.131 3.137 1.00 94.88 108 TYR A C 1
ATOM 858 O O . TYR A 1 108 ? -7.233 -5.157 2.771 1.00 94.88 108 TYR A O 1
ATOM 866 N N . LEU A 1 109 ? -5.245 -6.187 3.030 1.00 95.62 109 LEU A N 1
ATOM 867 C CA . LEU A 1 109 ? -4.458 -5.073 2.522 1.00 95.62 109 LEU A CA 1
ATOM 868 C C . LEU A 1 109 ? -4.806 -4.828 1.050 1.00 95.62 109 LEU A C 1
ATOM 870 O O . LEU A 1 109 ? -4.643 -5.699 0.196 1.00 95.62 109 LEU A O 1
ATOM 874 N N . ARG A 1 110 ? -5.307 -3.628 0.758 1.00 96.88 110 ARG A N 1
ATOM 875 C CA . ARG A 1 110 ? -5.713 -3.186 -0.585 1.00 96.88 110 ARG A CA 1
ATOM 876 C C . ARG A 1 110 ? -4.806 -2.099 -1.129 1.00 96.88 110 ARG A C 1
ATOM 878 O O . ARG A 1 110 ? -4.650 -2.002 -2.344 1.00 96.88 110 ARG A O 1
ATOM 885 N N . LYS A 1 111 ? -4.226 -1.271 -0.261 1.00 97.25 111 LYS A N 1
ATOM 886 C CA . LYS A 1 111 ? -3.325 -0.189 -0.658 1.00 97.25 111 LYS A CA 1
ATOM 887 C C . LYS A 1 111 ? -1.992 -0.318 0.060 1.00 97.25 111 LYS A C 1
ATOM 889 O O . LYS A 1 111 ? -1.959 -0.355 1.287 1.00 97.25 111 LYS A O 1
ATOM 894 N N . LEU A 1 112 ? -0.915 -0.289 -0.714 1.00 96.75 112 LEU A N 1
ATOM 895 C CA . LEU A 1 112 ? 0.447 -0.189 -0.207 1.00 96.75 112 LEU A CA 1
ATOM 896 C C . LEU A 1 112 ? 1.132 1.034 -0.827 1.00 96.75 112 LEU A C 1
ATOM 898 O O . LEU A 1 112 ? 1.191 1.158 -2.051 1.00 96.75 112 LEU A O 1
ATOM 902 N N . ASP A 1 113 ? 1.610 1.942 0.018 1.00 96.69 113 ASP A N 1
ATOM 903 C CA . ASP A 1 113 ? 2.387 3.127 -0.355 1.00 96.69 113 ASP A CA 1
ATOM 904 C C . ASP A 1 113 ? 3.791 3.010 0.251 1.00 96.69 113 ASP A C 1
ATOM 906 O O . ASP A 1 113 ? 3.943 2.929 1.466 1.00 96.69 113 ASP A O 1
ATOM 910 N N . LEU A 1 114 ? 4.817 2.926 -0.590 1.00 95.12 114 LEU A N 1
ATOM 911 C CA . LEU A 1 114 ? 6.211 2.760 -0.185 1.00 95.12 114 LEU A CA 1
ATOM 912 C C . LEU A 1 114 ? 7.011 3.979 -0.641 1.00 95.12 114 LEU A C 1
ATOM 914 O O . LEU A 1 114 ? 7.132 4.211 -1.844 1.00 95.12 114 LEU A O 1
ATOM 918 N N . LYS A 1 115 ? 7.601 4.720 0.301 1.00 93.88 115 LYS A N 1
ATOM 919 C CA . LYS A 1 115 ? 8.423 5.911 0.041 1.00 93.88 115 LYS A CA 1
ATOM 920 C C . LYS A 1 115 ? 9.800 5.767 0.674 1.00 93.88 115 LYS A C 1
ATOM 922 O O . LYS A 1 115 ? 9.911 5.636 1.890 1.00 93.88 115 LYS A O 1
ATOM 927 N N . CYS A 1 116 ? 10.855 5.805 -0.134 1.00 92.69 116 CYS A N 1
ATOM 928 C CA . CYS A 1 116 ? 12.236 5.625 0.328 1.00 92.69 116 CYS A CA 1
ATOM 929 C C . CYS A 1 116 ? 12.416 4.304 1.103 1.00 92.69 116 CYS A C 1
ATOM 931 O O . CYS A 1 116 ? 12.948 4.286 2.212 1.00 92.69 116 CYS A O 1
ATOM 933 N N . VAL A 1 117 ? 11.907 3.200 0.548 1.00 91.62 117 VAL A N 1
ATOM 934 C CA . VAL A 1 117 ? 11.889 1.887 1.211 1.00 91.62 117 VAL A CA 1
ATOM 935 C C . VAL A 1 117 ? 12.945 0.963 0.614 1.00 91.62 117 VAL A C 1
ATOM 937 O O . VAL A 1 117 ? 13.047 0.840 -0.607 1.00 91.62 117 VAL A O 1
ATOM 940 N N . ILE A 1 118 ? 13.688 0.261 1.473 1.00 91.00 118 ILE A N 1
ATOM 941 C CA . ILE A 1 118 ? 14.595 -0.820 1.067 1.00 91.00 118 ILE A CA 1
ATOM 942 C C . ILE A 1 118 ? 13.937 -2.165 1.380 1.00 91.00 118 ILE A C 1
ATOM 944 O O . ILE A 1 118 ? 13.637 -2.457 2.536 1.00 91.00 118 ILE A O 1
ATOM 948 N N . ILE A 1 119 ? 13.739 -2.998 0.364 1.00 91.38 119 ILE A N 1
ATOM 949 C CA . ILE A 1 119 ? 13.115 -4.318 0.476 1.00 91.38 119 ILE A CA 1
ATOM 950 C C . ILE A 1 119 ? 14.199 -5.390 0.484 1.00 91.38 119 ILE A C 1
ATOM 952 O O . ILE A 1 119 ? 14.894 -5.598 -0.510 1.00 91.38 119 ILE A O 1
ATOM 956 N N . ARG A 1 120 ? 14.329 -6.098 1.604 1.00 87.81 120 ARG A N 1
ATOM 957 C CA . ARG A 1 120 ? 15.214 -7.254 1.737 1.00 87.81 120 ARG A CA 1
ATOM 958 C C . ARG A 1 120 ? 14.502 -8.488 1.211 1.00 87.81 120 ARG A C 1
ATOM 960 O O . ARG A 1 120 ? 13.486 -8.887 1.777 1.00 87.81 120 ARG A O 1
ATOM 967 N N . HIS A 1 121 ? 15.080 -9.100 0.178 1.00 81.25 121 HIS A N 1
ATOM 968 C CA . HIS A 1 121 ? 14.546 -10.251 -0.560 1.00 81.25 121 HIS A CA 1
ATOM 969 C C . HIS A 1 121 ? 13.298 -9.912 -1.381 1.00 81.25 121 HIS A C 1
ATOM 971 O O . HIS A 1 121 ? 12.230 -9.655 -0.847 1.00 81.25 121 HIS A O 1
ATOM 977 N N . GLY A 1 122 ? 13.397 -9.948 -2.706 1.00 78.56 122 GLY A N 1
ATOM 978 C CA . GLY A 1 122 ? 12.268 -9.537 -3.536 1.00 78.56 122 GLY A CA 1
ATOM 979 C C . GLY A 1 122 ? 11.238 -10.587 -3.963 1.00 78.56 122 GLY A C 1
ATOM 980 O O . GLY A 1 122 ? 10.091 -10.189 -4.141 1.00 78.56 122 GLY A O 1
ATOM 981 N N . PRO A 1 123 ? 11.537 -11.894 -4.130 1.00 83.19 123 PRO A N 1
ATOM 982 C CA . PRO A 1 123 ? 10.551 -12.798 -4.734 1.00 83.19 123 PRO A CA 1
ATOM 983 C C . PRO A 1 123 ? 9.236 -12.912 -3.948 1.00 83.19 123 PRO A C 1
ATOM 985 O O . PRO A 1 123 ? 8.162 -12.909 -4.541 1.00 83.19 123 PRO A O 1
ATOM 988 N N . GLY A 1 124 ? 9.295 -12.940 -2.611 1.00 87.94 124 GLY A N 1
ATOM 989 C CA . GLY A 1 124 ? 8.087 -13.017 -1.779 1.00 87.94 124 GLY A CA 1
ATOM 990 C C . GLY A 1 124 ? 7.275 -11.719 -1.715 1.00 87.94 124 GLY A C 1
ATOM 991 O O . GLY A 1 124 ? 6.132 -11.751 -1.266 1.00 87.94 124 GLY A O 1
ATOM 992 N N . PHE A 1 125 ? 7.835 -10.587 -2.155 1.00 91.56 125 PHE A N 1
ATOM 993 C CA . PHE A 1 125 ? 7.171 -9.284 -2.090 1.00 91.56 125 PHE A CA 1
ATOM 994 C C . PHE A 1 125 ? 6.028 -9.250 -3.099 1.00 91.56 125 PHE A C 1
ATOM 996 O O . PHE A 1 125 ? 4.903 -8.881 -2.762 1.00 91.56 125 PHE A O 1
ATOM 1003 N N . TRP A 1 126 ? 6.310 -9.714 -4.318 1.00 91.38 126 TRP A N 1
ATOM 1004 C CA . TRP A 1 126 ? 5.326 -9.810 -5.390 1.00 91.38 126 TR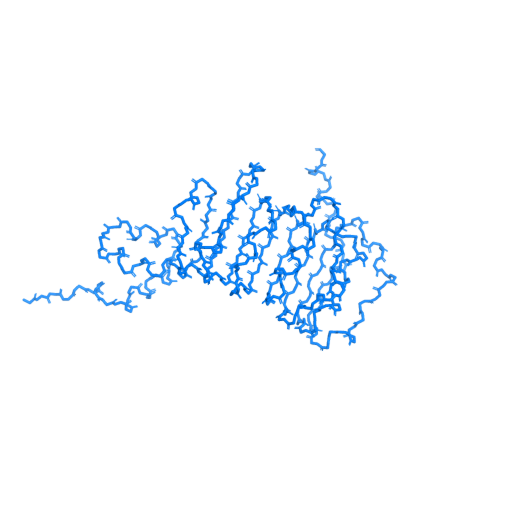P A CA 1
ATOM 1005 C C . TRP A 1 126 ? 4.164 -10.726 -5.012 1.00 91.38 126 TRP A C 1
ATOM 1007 O O . TRP A 1 126 ? 3.010 -10.369 -5.235 1.00 91.38 126 TRP A O 1
ATOM 1017 N N . GLU A 1 127 ? 4.460 -11.854 -4.361 1.00 90.38 127 GLU A N 1
ATOM 1018 C CA . GLU A 1 127 ? 3.439 -12.777 -3.863 1.00 90.38 127 GLU A CA 1
ATOM 1019 C C . GLU A 1 127 ? 2.499 -12.096 -2.866 1.00 90.38 127 GLU A C 1
ATOM 1021 O O . GLU A 1 127 ? 1.276 -12.175 -2.993 1.00 90.38 127 GLU A O 1
ATOM 1026 N N . ALA A 1 128 ? 3.064 -11.367 -1.904 1.00 90.44 128 ALA A N 1
ATOM 1027 C CA . ALA A 1 128 ? 2.275 -10.692 -0.884 1.00 90.44 128 ALA A CA 1
ATOM 1028 C C . ALA A 1 128 ? 1.441 -9.523 -1.447 1.00 90.44 128 ALA A C 1
ATOM 1030 O O . ALA A 1 128 ? 0.412 -9.158 -0.882 1.00 90.44 128 ALA A O 1
ATOM 1031 N N . CYS A 1 129 ? 1.835 -8.977 -2.600 1.00 92.81 129 CYS A N 1
ATOM 1032 C CA . CYS A 1 129 ? 1.132 -7.895 -3.284 1.00 92.81 129 CYS A CA 1
ATOM 1033 C C . CYS A 1 129 ? -0.023 -8.359 -4.196 1.00 92.81 129 CYS A C 1
ATOM 1035 O O . CYS A 1 129 ? -0.737 -7.510 -4.731 1.00 92.81 129 CYS A O 1
ATOM 1037 N N . LYS A 1 130 ? -0.257 -9.668 -4.387 1.00 93.25 130 LYS A N 1
ATOM 1038 C CA . LYS A 1 130 ? -1.267 -10.194 -5.339 1.00 93.25 130 LYS A CA 1
ATOM 1039 C C . LYS A 1 130 ? -2.694 -9.679 -5.112 1.00 93.25 130 LYS A C 1
ATOM 1041 O O . LYS A 1 130 ? -3.470 -9.577 -6.062 1.00 93.25 130 LYS A O 1
ATOM 1046 N N . ASN A 1 131 ? -3.036 -9.354 -3.866 1.00 94.38 131 ASN A N 1
ATOM 1047 C CA . ASN A 1 131 ? -4.374 -8.898 -3.483 1.00 94.38 131 ASN A CA 1
ATOM 1048 C C . ASN A 1 131 ? -4.546 -7.371 -3.491 1.00 94.38 131 ASN A C 1
ATOM 1050 O O . ASN A 1 131 ? -5.663 -6.900 -3.262 1.00 94.38 131 ASN A O 1
ATOM 1054 N N . LEU A 1 132 ? -3.481 -6.609 -3.764 1.00 96.81 132 LEU A N 1
ATOM 1055 C CA . LEU A 1 132 ? -3.530 -5.151 -3.761 1.00 96.81 132 LEU A CA 1
ATOM 1056 C C . LEU A 1 132 ? -4.387 -4.609 -4.909 1.00 96.81 132 LEU A C 1
ATOM 1058 O O . LEU A 1 132 ? -4.384 -5.122 -6.026 1.00 96.81 132 LEU A O 1
ATOM 1062 N N . GLU A 1 133 ? -5.085 -3.517 -4.624 1.00 97.69 133 GLU A N 1
ATOM 1063 C CA . GLU A 1 133 ? -5.802 -2.687 -5.593 1.00 97.69 133 GLU A CA 1
ATOM 1064 C C . GLU A 1 133 ? -4.958 -1.478 -6.014 1.00 97.69 133 GLU A C 1
ATOM 1066 O O . GLU A 1 133 ? -5.035 -1.027 -7.159 1.00 97.69 133 GLU A O 1
ATOM 1071 N N . ILE A 1 134 ? -4.126 -0.971 -5.098 1.00 97.75 134 ILE A N 1
ATOM 1072 C CA . ILE A 1 134 ? -3.270 0.197 -5.301 1.00 97.75 134 ILE A CA 1
ATOM 1073 C C . ILE A 1 134 ? -1.863 -0.110 -4.782 1.00 97.75 134 ILE A C 1
ATOM 1075 O O . ILE A 1 134 ? -1.686 -0.406 -3.600 1.00 97.75 134 ILE A O 1
ATOM 1079 N N . LEU A 1 135 ? -0.865 0.035 -5.652 1.00 96.62 135 LEU A N 1
ATOM 1080 C CA . LEU A 1 135 ? 0.551 -0.053 -5.303 1.00 96.62 135 LEU A CA 1
ATOM 1081 C C . LEU A 1 135 ? 1.262 1.231 -5.731 1.00 96.62 135 LEU A C 1
ATOM 1083 O O . LEU A 1 135 ? 1.314 1.563 -6.919 1.00 96.62 135 LEU A O 1
ATOM 1087 N N . LEU A 1 136 ? 1.800 1.954 -4.754 1.00 95.94 136 LEU A N 1
ATOM 1088 C CA . LEU A 1 136 ? 2.584 3.165 -4.958 1.00 95.94 136 LEU A CA 1
ATOM 1089 C C . LEU A 1 136 ? 4.007 2.897 -4.470 1.00 95.94 136 LEU A C 1
ATOM 1091 O O . LEU A 1 136 ? 4.213 2.469 -3.339 1.00 95.94 136 LEU A O 1
ATOM 1095 N N . MET A 1 137 ? 4.982 3.118 -5.341 1.00 94.50 137 MET A N 1
ATOM 1096 C CA . MET A 1 137 ? 6.396 2.902 -5.065 1.00 94.50 137 MET A CA 1
ATOM 1097 C C . MET A 1 137 ? 7.165 4.153 -5.469 1.00 94.50 137 MET A C 1
ATOM 1099 O O . MET A 1 137 ? 7.217 4.500 -6.647 1.00 94.50 137 MET A O 1
ATOM 1103 N N . GLU A 1 138 ? 7.779 4.818 -4.503 1.00 93.12 138 GLU A N 1
ATOM 1104 C CA . GLU A 1 138 ? 8.583 6.020 -4.686 1.00 93.12 138 GLU A CA 1
ATOM 1105 C C . GLU A 1 138 ? 9.940 5.820 -4.007 1.00 93.12 138 GLU A C 1
ATOM 1107 O O . GLU A 1 138 ? 10.009 5.523 -2.817 1.00 93.12 138 GLU A O 1
ATOM 1112 N N . HIS A 1 139 ? 11.035 5.918 -4.766 1.00 91.56 139 HIS A N 1
ATOM 1113 C CA . HIS A 1 139 ? 12.390 5.642 -4.265 1.00 91.56 139 HIS A CA 1
ATOM 1114 C C . HIS A 1 139 ? 12.536 4.263 -3.593 1.00 91.56 139 HIS A C 1
ATOM 1116 O O . HIS A 1 139 ? 13.202 4.118 -2.569 1.00 91.56 139 HIS A O 1
ATOM 1122 N N . VAL A 1 140 ? 11.890 3.237 -4.154 1.00 91.75 140 VAL A N 1
ATOM 1123 C CA . VAL A 1 140 ? 11.993 1.865 -3.640 1.00 91.75 140 VAL A CA 1
ATOM 1124 C C . VAL A 1 140 ? 13.211 1.160 -4.232 1.00 91.75 140 VAL A C 1
ATOM 1126 O O . VAL A 1 140 ? 13.413 1.158 -5.452 1.00 91.75 140 VAL A O 1
ATOM 1129 N N . HIS A 1 141 ? 13.988 0.524 -3.359 1.00 90.25 141 HIS A N 1
ATOM 1130 C CA . HIS A 1 141 ? 15.170 -0.261 -3.694 1.00 90.25 141 HIS A CA 1
ATOM 1131 C C . HIS A 1 141 ? 15.018 -1.698 -3.186 1.00 90.25 141 HIS A C 1
ATOM 1133 O O . HIS A 1 141 ? 14.518 -1.908 -2.085 1.00 90.25 141 HIS A O 1
ATOM 1139 N N . PHE A 1 142 ? 15.464 -2.691 -3.956 1.00 89.88 142 PHE A N 1
ATOM 1140 C CA . PHE A 1 142 ? 15.533 -4.077 -3.488 1.00 89.88 142 PHE A CA 1
ATOM 1141 C C . PHE A 1 142 ? 16.989 -4.424 -3.197 1.00 89.88 142 PHE A C 1
ATOM 1143 O O . PHE A 1 142 ? 17.864 -4.281 -4.052 1.00 89.88 142 PHE A O 1
ATOM 1150 N N . GLU A 1 143 ? 17.246 -4.884 -1.978 1.00 88.94 143 GLU A N 1
ATOM 1151 C CA . GLU A 1 143 ? 18.572 -5.330 -1.575 1.00 88.94 143 GLU A CA 1
ATOM 1152 C C . GLU A 1 143 ? 18.964 -6.560 -2.407 1.00 88.94 143 GLU A C 1
ATOM 1154 O O . GLU A 1 143 ? 18.228 -7.548 -2.468 1.00 88.94 143 GLU A O 1
ATOM 1159 N N . GLY A 1 144 ? 20.119 -6.486 -3.069 1.00 85.19 144 GLY A N 1
ATOM 1160 C CA . GLY A 1 144 ? 20.571 -7.505 -4.022 1.00 85.19 144 GLY A CA 1
ATOM 1161 C C . GLY A 1 144 ? 20.263 -7.193 -5.491 1.00 85.19 144 GLY A C 1
ATOM 1162 O O . GLY A 1 144 ? 20.664 -7.968 -6.356 1.00 85.19 144 GLY A O 1
ATOM 1163 N N . GLY A 1 145 ? 19.632 -6.052 -5.792 1.00 85.94 145 GLY A N 1
ATOM 1164 C CA . GLY A 1 145 ? 19.436 -5.564 -7.158 1.00 85.94 145 GLY A CA 1
ATOM 1165 C C . GLY A 1 145 ? 18.129 -6.036 -7.791 1.00 85.94 145 GLY A C 1
ATOM 1166 O O . GLY A 1 145 ? 17.075 -5.967 -7.161 1.00 85.94 145 GLY A O 1
ATOM 1167 N N . PHE A 1 146 ? 18.193 -6.461 -9.058 1.00 82.31 146 PHE A N 1
ATOM 1168 C CA . PHE A 1 146 ? 17.003 -6.825 -9.828 1.00 82.31 146 PHE A CA 1
ATOM 1169 C C . PHE A 1 146 ? 16.296 -8.050 -9.253 1.00 82.31 146 PHE A C 1
ATOM 1171 O O . PHE A 1 146 ? 16.900 -9.104 -9.045 1.00 82.31 146 PHE A O 1
ATOM 1178 N N . VAL A 1 147 ? 14.986 -7.917 -9.062 1.00 84.31 147 VAL A N 1
ATOM 1179 C CA . VAL A 1 147 ? 14.126 -9.006 -8.610 1.00 84.31 147 VAL A CA 1
ATOM 1180 C C . VAL A 1 147 ? 13.083 -9.279 -9.688 1.00 84.31 147 VAL A C 1
ATOM 1182 O O . VAL A 1 147 ? 12.125 -8.509 -9.809 1.00 84.31 147 VAL A O 1
ATOM 1185 N N . PRO A 1 148 ? 13.214 -10.387 -10.437 1.00 87.06 148 PRO A N 1
ATOM 1186 C CA . PRO A 1 148 ? 12.230 -10.739 -11.443 1.00 87.06 148 PRO A CA 1
ATOM 1187 C C . PRO A 1 148 ? 10.881 -11.044 -10.791 1.00 87.06 148 PRO A C 1
ATOM 1189 O O . PRO A 1 148 ? 10.800 -11.681 -9.738 1.00 87.06 148 PRO A O 1
ATOM 1192 N N . ILE A 1 149 ? 9.816 -10.607 -11.455 1.00 89.25 149 ILE A N 1
ATOM 1193 C CA . ILE A 1 149 ? 8.448 -10.974 -11.096 1.00 89.25 149 ILE A CA 1
ATOM 1194 C C . ILE A 1 149 ? 8.254 -12.445 -11.497 1.00 89.25 149 ILE A C 1
ATOM 1196 O O . ILE A 1 149 ? 8.528 -12.789 -12.652 1.00 89.25 149 ILE A O 1
ATOM 1200 N N . PRO A 1 150 ? 7.815 -13.333 -10.587 1.00 90.62 150 PRO A N 1
ATOM 1201 C CA . PRO A 1 150 ? 7.559 -14.724 -10.941 1.00 90.62 150 PRO A CA 1
ATOM 1202 C C . PRO A 1 150 ? 6.523 -14.829 -12.070 1.00 90.62 150 PRO A C 1
ATOM 1204 O O . PRO A 1 150 ? 5.515 -14.121 -12.066 1.00 90.62 150 PRO A O 1
ATOM 1207 N N . ALA A 1 151 ? 6.763 -15.714 -13.041 1.00 89.62 151 ALA A N 1
ATOM 1208 C CA . ALA A 1 151 ? 5.952 -15.810 -14.262 1.00 89.62 151 ALA A CA 1
ATOM 1209 C C . ALA A 1 151 ? 4.473 -16.158 -14.002 1.00 89.62 151 ALA A C 1
ATOM 1211 O O . ALA A 1 151 ? 3.600 -15.812 -14.792 1.00 89.62 151 ALA A O 1
ATOM 1212 N N . ASP A 1 152 ? 4.196 -16.832 -12.891 1.00 91.25 152 ASP A N 1
ATOM 1213 C CA . ASP A 1 152 ? 2.878 -17.235 -12.403 1.00 91.25 152 ASP A CA 1
ATOM 1214 C C . ASP A 1 152 ? 2.186 -16.161 -11.545 1.00 91.25 152 ASP A C 1
ATOM 1216 O O . ASP A 1 152 ? 1.040 -16.335 -11.121 1.00 91.25 152 ASP A O 1
ATOM 1220 N N . THR A 1 153 ? 2.850 -15.033 -11.284 1.00 92.31 153 THR A N 1
ATOM 1221 C CA . THR A 1 153 ? 2.258 -13.939 -10.514 1.00 92.31 153 THR A CA 1
ATOM 1222 C C . THR A 1 153 ? 1.232 -13.199 -11.362 1.00 92.31 153 THR A C 1
ATOM 1224 O O . THR A 1 153 ? 1.541 -12.715 -12.446 1.00 92.31 153 THR A O 1
ATOM 1227 N N . VAL A 1 154 ? 0.005 -13.073 -10.857 1.00 94.06 154 VAL A N 1
ATOM 1228 C CA . VAL A 1 154 ? -1.051 -12.274 -11.488 1.00 94.06 154 VAL A CA 1
ATOM 1229 C C . VAL A 1 154 ? -1.642 -11.336 -10.444 1.00 94.06 154 VAL A C 1
ATOM 1231 O O . VAL A 1 154 ? -2.216 -11.781 -9.450 1.00 94.06 154 VAL A O 1
ATOM 1234 N N . PHE A 1 155 ? -1.541 -10.032 -10.686 1.00 95.12 155 PHE A N 1
ATOM 1235 C CA . PHE A 1 155 ? -2.114 -8.981 -9.847 1.00 95.12 155 PHE A CA 1
ATOM 1236 C C . PHE A 1 155 ? -3.557 -8.714 -10.273 1.00 95.12 155 PHE A C 1
ATOM 1238 O O . PHE A 1 155 ? -3.896 -7.662 -10.815 1.00 95.12 155 PHE A O 1
ATOM 1245 N N . ALA A 1 156 ? -4.427 -9.703 -10.059 1.00 95.38 156 ALA A N 1
ATOM 1246 C CA . ALA A 1 156 ? -5.796 -9.695 -10.573 1.00 95.38 156 ALA A CA 1
ATOM 1247 C C . ALA A 1 156 ? -6.637 -8.507 -10.073 1.00 95.38 156 ALA A C 1
ATOM 1249 O O . ALA A 1 156 ? -7.618 -8.141 -10.714 1.00 95.38 156 ALA A O 1
ATOM 1250 N N . ARG A 1 157 ? -6.279 -7.902 -8.937 1.00 97.00 157 ARG A N 1
ATOM 1251 C CA . ARG A 1 157 ? -7.025 -6.789 -8.333 1.00 97.00 157 ARG A CA 1
ATOM 1252 C C . ARG A 1 157 ? -6.385 -5.424 -8.549 1.00 97.00 157 ARG A C 1
ATOM 1254 O O . ARG A 1 157 ? -7.047 -4.429 -8.263 1.00 97.00 157 ARG A O 1
ATOM 1261 N N . LEU A 1 158 ? -5.153 -5.366 -9.050 1.00 97.50 158 LEU A N 1
ATOM 1262 C CA . LEU A 1 158 ? -4.394 -4.124 -9.115 1.00 97.50 158 LEU A CA 1
ATOM 1263 C C . LEU A 1 158 ? -4.952 -3.213 -10.209 1.00 97.50 158 LEU A C 1
ATOM 1265 O O . LEU A 1 158 ? -4.946 -3.565 -11.388 1.00 97.50 158 LEU A O 1
ATOM 1269 N N . ARG A 1 159 ? -5.421 -2.035 -9.797 1.00 97.12 159 ARG A N 1
ATOM 1270 C CA . ARG A 1 159 ? -6.019 -1.009 -10.664 1.00 97.12 159 ARG A CA 1
ATOM 1271 C C . ARG A 1 159 ? -5.115 0.198 -10.829 1.00 97.12 159 ARG A C 1
ATOM 1273 O O . ARG A 1 159 ? -5.081 0.790 -11.904 1.00 97.12 159 ARG A O 1
ATOM 1280 N N . THR A 1 160 ? -4.363 0.537 -9.787 1.00 96.62 160 THR A N 1
ATOM 1281 C CA . THR A 1 160 ? -3.450 1.679 -9.798 1.00 96.62 160 THR A CA 1
ATOM 1282 C C . THR A 1 160 ? -2.047 1.219 -9.465 1.00 96.62 160 THR A C 1
ATOM 1284 O O . THR A 1 160 ? -1.800 0.677 -8.387 1.00 96.62 160 THR A O 1
ATOM 1287 N N . LEU A 1 161 ? -1.125 1.495 -10.378 1.00 95.44 161 LEU A N 1
ATOM 1288 C CA . LEU A 1 161 ? 0.296 1.260 -10.203 1.00 95.44 161 LEU A CA 1
ATOM 1289 C C . LEU A 1 161 ? 1.046 2.562 -10.464 1.00 95.44 161 LEU A C 1
ATOM 1291 O O . LEU A 1 161 ? 0.980 3.120 -11.562 1.00 95.44 161 LEU A O 1
ATOM 1295 N N . ARG A 1 162 ? 1.773 3.036 -9.455 1.00 94.38 162 ARG A N 1
ATOM 1296 C CA . ARG A 1 162 ? 2.649 4.201 -9.571 1.00 94.38 162 ARG A CA 1
ATOM 1297 C C . ARG A 1 162 ? 4.062 3.809 -9.185 1.00 94.38 162 ARG A C 1
ATOM 1299 O O . ARG A 1 162 ? 4.285 3.383 -8.058 1.00 94.38 162 ARG A O 1
ATOM 1306 N N . ILE A 1 163 ? 5.005 3.999 -10.098 1.00 91.88 163 ILE A N 1
ATOM 1307 C CA . ILE A 1 163 ? 6.425 3.738 -9.867 1.00 91.88 163 ILE A CA 1
ATOM 1308 C C . ILE A 1 163 ? 7.194 5.023 -10.156 1.00 91.88 163 ILE A C 1
ATOM 1310 O O . ILE A 1 163 ? 7.227 5.497 -11.290 1.00 91.88 163 ILE A O 1
ATOM 1314 N N . ARG A 1 164 ? 7.824 5.596 -9.134 1.00 90.06 164 ARG A N 1
ATOM 1315 C CA . ARG A 1 164 ? 8.641 6.805 -9.237 1.00 90.06 164 ARG A CA 1
ATOM 1316 C C . ARG A 1 164 ? 10.035 6.535 -8.700 1.00 90.06 164 ARG A C 1
ATOM 1318 O O . ARG A 1 164 ? 10.185 6.117 -7.556 1.00 90.06 164 ARG A O 1
ATOM 1325 N N . LEU A 1 165 ? 11.052 6.793 -9.518 1.00 82.56 165 LEU A N 1
ATOM 1326 C CA . LEU A 1 165 ? 12.459 6.768 -9.107 1.00 82.56 165 LEU A CA 1
ATOM 1327 C C . LEU A 1 165 ? 12.869 5.438 -8.439 1.00 82.56 165 LEU A C 1
ATOM 1329 O O . LEU A 1 165 ? 13.718 5.406 -7.551 1.00 82.56 165 LEU A O 1
ATOM 1333 N N . GLY A 1 166 ? 12.237 4.334 -8.849 1.00 75.50 166 GLY A N 1
ATOM 1334 C CA . GLY A 1 166 ? 12.571 2.995 -8.377 1.00 75.50 166 GLY A CA 1
ATOM 1335 C C . GLY A 1 166 ? 13.867 2.511 -9.019 1.00 75.50 166 GLY A C 1
ATOM 1336 O O . GLY A 1 166 ? 14.057 2.673 -10.222 1.00 75.50 166 GLY A O 1
ATOM 1337 N N . THR A 1 167 ? 14.741 1.901 -8.221 1.00 75.06 167 THR A N 1
ATOM 1338 C CA . THR A 1 167 ? 16.032 1.340 -8.674 1.00 75.06 167 THR A CA 1
ATOM 1339 C C . THR A 1 167 ? 16.038 -0.188 -8.668 1.00 75.06 167 THR A C 1
ATOM 1341 O O . THR A 1 167 ? 17.081 -0.823 -8.783 1.00 75.06 167 THR A O 1
ATOM 1344 N N . TRP A 1 168 ? 14.864 -0.793 -8.499 1.00 71.88 168 TRP A N 1
ATOM 1345 C CA . TRP A 1 168 ? 14.699 -2.233 -8.315 1.00 71.88 168 TRP A CA 1
ATOM 1346 C C . TRP A 1 168 ? 14.733 -3.050 -9.602 1.00 71.88 168 TRP A C 1
ATOM 1348 O O . TRP A 1 168 ? 14.810 -4.273 -9.557 1.00 71.88 168 TRP A O 1
ATOM 1358 N N . ALA A 1 169 ? 14.652 -2.378 -10.741 1.00 72.38 169 ALA A N 1
ATOM 1359 C CA . ALA A 1 169 ? 14.762 -2.960 -12.063 1.00 72.38 169 ALA A CA 1
ATOM 1360 C C . ALA A 1 169 ? 15.274 -1.896 -13.023 1.00 72.38 169 ALA A C 1
ATOM 1362 O O . ALA A 1 169 ? 15.046 -0.704 -12.788 1.00 72.38 169 ALA A O 1
ATOM 1363 N N . SER A 1 170 ? 15.926 -2.320 -14.105 1.00 76.69 170 SER A N 1
ATOM 1364 C CA . SER A 1 170 ? 16.245 -1.398 -15.194 1.00 76.69 170 SER A CA 1
ATOM 1365 C C . SER A 1 170 ? 14.958 -0.791 -15.758 1.00 76.69 170 SER A C 1
ATOM 1367 O O . SER A 1 170 ? 13.895 -1.419 -15.726 1.00 76.69 170 SER A O 1
ATOM 1369 N N . ALA A 1 171 ? 15.022 0.409 -16.331 1.00 73.75 171 ALA A N 1
ATOM 1370 C CA . ALA A 1 171 ? 13.855 1.031 -16.954 1.00 73.75 171 ALA A CA 1
ATOM 1371 C C . ALA A 1 171 ? 13.211 0.149 -18.033 1.00 73.75 171 ALA A C 1
ATOM 1373 O O . ALA A 1 171 ? 12.009 0.237 -18.248 1.00 73.75 171 ALA A O 1
ATOM 1374 N N . SER A 1 172 ? 13.971 -0.725 -18.697 1.00 72.38 172 SER A N 1
ATOM 1375 C CA . SER A 1 172 ? 13.417 -1.699 -19.646 1.00 72.38 172 SER A CA 1
ATOM 1376 C C . SER A 1 172 ? 12.586 -2.802 -18.986 1.00 72.38 172 SER A C 1
ATOM 1378 O O . SER A 1 172 ? 11.683 -3.345 -19.615 1.00 72.38 172 SER A O 1
ATOM 1380 N N . GLU A 1 173 ? 12.871 -3.136 -17.731 1.00 79.81 173 GLU A N 1
ATOM 1381 C CA . GLU A 1 173 ? 12.226 -4.225 -16.995 1.00 79.81 173 GLU A CA 1
ATOM 1382 C C . GLU A 1 173 ? 11.033 -3.746 -16.160 1.00 79.81 173 GLU A C 1
ATOM 1384 O O . GLU A 1 173 ? 10.116 -4.522 -15.913 1.00 79.81 173 GLU A O 1
ATOM 1389 N N . GLN A 1 174 ? 10.979 -2.472 -15.759 1.00 79.12 174 GLN A N 1
ATOM 1390 C CA . GLN A 1 174 ? 9.852 -1.940 -14.973 1.00 79.12 174 GLN A CA 1
ATOM 1391 C C . GLN A 1 174 ? 8.489 -2.079 -15.695 1.00 79.12 174 GLN A C 1
ATOM 1393 O O . GLN A 1 174 ? 7.519 -2.502 -15.057 1.00 79.12 174 GLN A O 1
ATOM 1398 N N . PRO A 1 175 ? 8.380 -1.846 -17.022 1.00 79.69 175 PRO A N 1
ATOM 1399 C CA . PRO A 1 175 ? 7.155 -2.125 -17.774 1.00 79.69 175 PRO A CA 1
ATOM 1400 C C . PRO A 1 175 ? 6.777 -3.610 -17.841 1.00 79.69 175 PRO A C 1
ATOM 1402 O O . PRO A 1 175 ? 5.627 -3.920 -18.155 1.00 79.69 175 PRO A O 1
ATOM 1405 N N . ALA A 1 176 ? 7.692 -4.538 -17.530 1.00 84.94 176 ALA A N 1
ATOM 1406 C CA . ALA A 1 176 ? 7.401 -5.971 -17.524 1.00 84.94 176 ALA A CA 1
ATOM 1407 C C . ALA A 1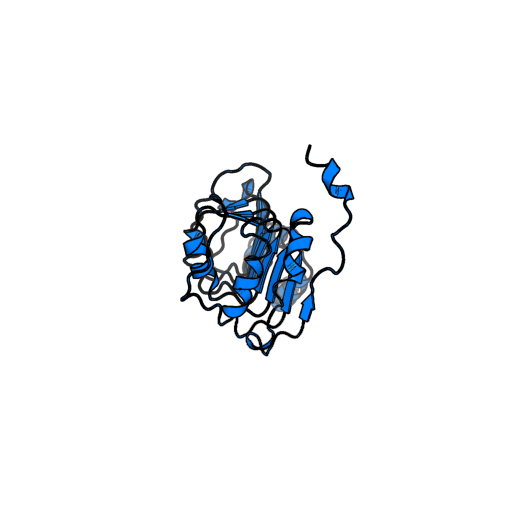 176 ? 6.379 -6.363 -16.446 1.00 84.94 176 ALA A C 1
ATOM 1409 O O . ALA A 1 17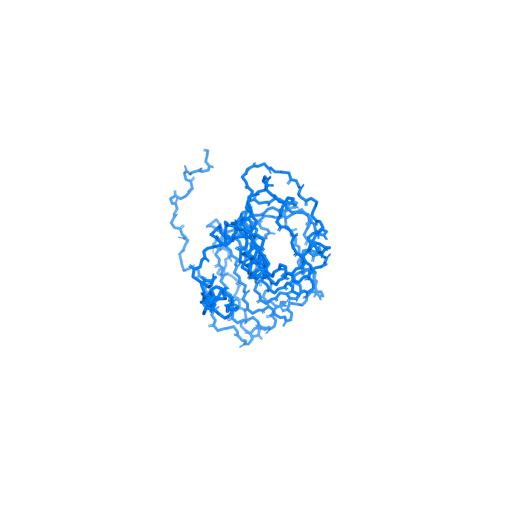6 ? 5.841 -7.460 -16.516 1.00 84.94 176 ALA A O 1
ATOM 1410 N N . LEU A 1 177 ? 6.053 -5.467 -15.506 1.00 86.69 177 LEU A N 1
ATOM 1411 C CA . LEU A 1 177 ? 4.967 -5.638 -14.540 1.00 86.69 177 LEU A CA 1
ATOM 1412 C C . LEU A 1 177 ? 3.572 -5.502 -15.177 1.00 86.69 177 LEU A C 1
ATOM 1414 O O . LEU A 1 177 ? 2.627 -6.143 -14.726 1.00 86.69 177 LEU A O 1
ATOM 1418 N N . ILE A 1 178 ? 3.435 -4.717 -16.251 1.00 89.69 178 ILE A N 1
ATOM 1419 C CA . ILE A 1 178 ? 2.144 -4.404 -16.888 1.00 89.69 178 ILE A CA 1
ATOM 1420 C C . ILE A 1 178 ? 1.400 -5.673 -17.353 1.00 89.69 178 ILE A C 1
ATOM 1422 O O . ILE A 1 178 ? 0.229 -5.820 -17.003 1.00 89.69 178 ILE A O 1
ATOM 1426 N N . PRO A 1 179 ? 2.034 -6.639 -18.056 1.00 91.19 179 PRO A N 1
ATOM 1427 C CA . PRO A 1 179 ? 1.379 -7.891 -18.443 1.00 91.19 179 PRO A CA 1
ATOM 1428 C C . PRO A 1 179 ? 0.807 -8.723 -17.286 1.00 91.19 179 PRO A C 1
ATOM 1430 O O . PRO A 1 179 ? -0.060 -9.558 -17.530 1.00 91.19 179 PRO A O 1
ATOM 1433 N N . HIS A 1 180 ? 1.269 -8.516 -16.049 1.00 93.50 180 HIS A N 1
ATOM 1434 C CA . HIS A 1 180 ? 0.772 -9.226 -14.867 1.00 93.50 180 HIS A CA 1
ATOM 1435 C C . HIS A 1 180 ? -0.465 -8.556 -14.242 1.00 93.50 180 HIS A C 1
ATOM 1437 O O . HIS A 1 180 ? -1.039 -9.101 -13.298 1.00 93.50 180 HIS A O 1
ATOM 1443 N N . CYS A 1 181 ? -0.897 -7.400 -14.756 1.00 95.44 181 CYS A N 1
ATOM 1444 C CA . CYS A 1 181 ? -1.956 -6.563 -14.193 1.00 95.44 181 CYS A CA 1
ATOM 1445 C C . CYS A 1 181 ? -3.129 -6.426 -15.188 1.00 95.44 181 CYS A C 1
ATOM 1447 O O . CYS A 1 181 ? -3.289 -5.380 -15.823 1.00 95.44 181 CYS A O 1
ATOM 1449 N N . PRO A 1 182 ? -3.978 -7.460 -15.353 1.00 95.38 182 PRO A N 1
ATOM 1450 C CA . PRO A 1 182 ? -5.025 -7.465 -16.381 1.00 95.38 182 PRO A CA 1
ATOM 1451 C C . PRO A 1 182 ? -6.090 -6.375 -16.185 1.00 95.38 182 PRO A C 1
ATOM 1453 O O . PRO A 1 182 ? -6.708 -5.938 -17.154 1.00 95.38 182 PRO A O 1
ATOM 1456 N N . ASN A 1 183 ? -6.286 -5.920 -14.943 1.00 96.06 183 ASN A N 1
ATOM 1457 C CA . ASN A 1 183 ? -7.286 -4.919 -14.568 1.00 96.06 183 ASN A CA 1
ATOM 1458 C C . ASN A 1 183 ? -6.684 -3.530 -14.293 1.00 96.06 183 ASN A C 1
ATOM 1460 O O . ASN A 1 183 ? -7.298 -2.723 -13.598 1.00 96.06 183 ASN A O 1
ATOM 1464 N N . LEU A 1 184 ? -5.482 -3.251 -14.808 1.00 96.62 184 LEU A N 1
ATOM 1465 C CA . LEU A 1 184 ? -4.802 -1.985 -14.562 1.00 96.62 184 LEU A CA 1
ATOM 1466 C C . LEU A 1 184 ? -5.521 -0.826 -15.266 1.00 96.62 184 LEU A C 1
ATOM 1468 O O . LEU A 1 184 ? -5.635 -0.805 -16.490 1.00 96.62 184 LEU A O 1
ATOM 1472 N N . GLU A 1 185 ? -5.974 0.150 -14.485 1.00 95.50 185 GLU A N 1
ATOM 1473 C CA . GLU A 1 185 ? -6.707 1.333 -14.948 1.00 95.50 185 GLU A CA 1
ATOM 1474 C C . GLU A 1 185 ? -5.779 2.551 -15.073 1.00 95.50 185 GLU A C 1
ATOM 1476 O O . GLU A 1 185 ? -5.882 3.339 -16.019 1.00 95.50 185 GLU A O 1
ATOM 1481 N N . THR A 1 186 ? -4.858 2.701 -14.115 1.00 94.81 186 THR A N 1
ATOM 1482 C CA . THR A 1 186 ? -3.914 3.819 -14.025 1.00 94.81 186 THR A CA 1
ATOM 1483 C C . THR A 1 186 ? -2.490 3.303 -13.871 1.00 94.81 186 THR A C 1
ATOM 1485 O O . THR A 1 186 ? -2.173 2.605 -12.905 1.00 94.81 186 THR A O 1
ATOM 1488 N N . PHE A 1 187 ? -1.624 3.702 -14.801 1.00 93.56 187 PHE A N 1
ATOM 1489 C CA . PHE A 1 187 ? -0.189 3.472 -14.733 1.00 93.56 187 PHE A CA 1
ATOM 1490 C C . PHE A 1 187 ? 0.548 4.805 -14.806 1.00 93.56 187 PHE A C 1
ATOM 1492 O O . PHE A 1 187 ? 0.452 5.544 -15.790 1.00 93.56 187 PHE A O 1
ATOM 1499 N N . GLU A 1 188 ? 1.293 5.104 -13.752 1.00 91.62 188 GLU A N 1
ATOM 1500 C CA . GLU A 1 188 ? 2.176 6.257 -13.710 1.00 91.62 188 GLU A CA 1
ATOM 1501 C C . GLU A 1 188 ? 3.599 5.789 -13.478 1.00 91.62 188 GLU A C 1
ATOM 1503 O O . GLU A 1 188 ? 3.892 5.099 -12.499 1.00 91.62 188 GLU A O 1
ATOM 1508 N N . TRP A 1 189 ? 4.487 6.198 -14.371 1.00 88.94 189 TRP A N 1
ATOM 1509 C CA . TRP A 1 189 ? 5.858 5.755 -14.324 1.00 88.94 189 TRP A CA 1
ATOM 1510 C C . TRP A 1 189 ? 6.824 6.899 -14.566 1.00 88.94 189 TRP A C 1
ATOM 1512 O O . TRP A 1 189 ? 6.774 7.558 -15.598 1.00 88.94 189 TRP A O 1
ATOM 1522 N N . ASN A 1 190 ? 7.711 7.116 -13.600 1.00 86.50 190 ASN A N 1
ATOM 1523 C CA . ASN A 1 190 ? 8.763 8.116 -13.652 1.00 86.50 190 ASN A CA 1
ATOM 1524 C C . ASN A 1 190 ? 10.118 7.420 -13.439 1.00 86.50 190 ASN A C 1
ATOM 1526 O O . ASN A 1 190 ? 10.522 7.228 -12.284 1.00 86.50 190 ASN A O 1
ATOM 1530 N N . PRO A 1 191 ? 10.782 6.964 -14.517 1.00 78.56 191 PRO A N 1
ATOM 1531 C CA . PRO A 1 191 ? 12.075 6.304 -14.409 1.00 78.56 191 PRO A CA 1
ATOM 1532 C C . PRO A 1 191 ? 13.166 7.280 -13.939 1.00 78.56 191 PRO A C 1
ATOM 1534 O O . PRO A 1 191 ? 13.034 8.495 -14.112 1.00 78.56 191 PRO A O 1
ATOM 1537 N N . PRO A 1 192 ? 14.278 6.776 -13.380 1.00 72.88 192 PRO A N 1
ATOM 1538 C CA . PRO A 1 192 ? 15.443 7.606 -13.103 1.00 72.88 192 PRO A CA 1
ATOM 1539 C C . PRO A 1 192 ? 15.957 8.294 -14.381 1.00 72.88 192 PRO A C 1
ATOM 1541 O O . PRO A 1 192 ? 15.985 7.694 -15.458 1.00 72.88 192 PRO A O 1
ATOM 1544 N N . LEU A 1 193 ? 16.414 9.547 -14.260 1.00 66.94 193 LEU A N 1
ATOM 1545 C CA . LEU A 1 193 ? 16.815 10.404 -15.393 1.00 66.94 193 LEU A CA 1
ATOM 1546 C C . LEU A 1 193 ? 17.861 9.760 -16.320 1.00 66.94 193 LEU A C 1
ATOM 1548 O O . LEU A 1 193 ? 17.889 10.043 -17.518 1.00 66.94 193 LEU A O 1
ATOM 1552 N N . PHE A 1 194 ? 18.711 8.885 -15.780 1.00 63.62 194 PHE A N 1
ATOM 1553 C CA . PHE A 1 194 ? 19.792 8.237 -16.518 1.00 63.62 194 PHE A CA 1
ATOM 1554 C C . PHE A 1 194 ? 19.325 7.124 -17.477 1.00 63.62 194 PHE A C 1
ATOM 1556 O O . PHE A 1 194 ? 20.085 6.757 -18.372 1.00 63.62 194 PHE A O 1
ATOM 1563 N N . GLU A 1 195 ? 18.081 6.635 -17.381 1.00 57.84 195 GLU A N 1
ATOM 1564 C CA . GLU A 1 195 ? 17.601 5.492 -18.184 1.00 57.84 195 GLU A CA 1
ATOM 1565 C C . GLU A 1 195 ? 16.589 5.853 -19.288 1.00 57.84 195 GLU A C 1
ATOM 1567 O O . GLU A 1 195 ? 16.248 5.013 -20.125 1.00 57.84 195 GLU A O 1
ATOM 1572 N N . VAL A 1 196 ? 16.149 7.114 -19.370 1.00 56.50 196 VAL A N 1
ATOM 1573 C CA . VAL A 1 196 ? 15.090 7.565 -20.302 1.00 56.50 196 VAL A CA 1
ATOM 1574 C C . VAL A 1 196 ? 15.437 7.302 -21.779 1.00 56.50 196 VAL A C 1
ATOM 1576 O O . VAL A 1 196 ? 14.551 7.086 -22.605 1.00 56.50 196 VAL A O 1
ATOM 1579 N N . ARG A 1 197 ? 16.728 7.246 -22.139 1.00 52.81 197 ARG A N 1
ATOM 1580 C CA . ARG A 1 197 ? 17.169 7.033 -23.532 1.00 52.81 197 ARG A CA 1
ATOM 1581 C C . ARG A 1 197 ? 16.853 5.636 -24.087 1.00 52.81 197 ARG A C 1
ATOM 1583 O O . ARG A 1 197 ? 16.805 5.485 -25.304 1.00 52.81 197 ARG A O 1
ATOM 1590 N N . ILE A 1 198 ? 16.631 4.634 -23.234 1.00 55.34 198 ILE A N 1
ATOM 1591 C CA . ILE A 1 198 ? 16.447 3.228 -23.646 1.00 55.34 198 ILE A CA 1
ATOM 1592 C C . ILE A 1 198 ? 14.996 2.950 -24.091 1.00 55.34 198 ILE A C 1
ATOM 1594 O O . ILE A 1 198 ? 14.729 2.037 -24.873 1.00 55.34 198 ILE A O 1
ATOM 1598 N N . LEU A 1 199 ? 14.043 3.782 -23.665 1.00 51.62 199 LEU A N 1
ATOM 1599 C CA . LEU A 1 199 ? 12.613 3.489 -23.783 1.00 51.62 199 LEU A CA 1
ATOM 1600 C C . LEU A 1 199 ? 11.990 3.661 -25.161 1.00 51.62 199 LEU A C 1
ATOM 1602 O O . LEU A 1 199 ? 10.933 3.098 -25.433 1.00 51.62 199 LEU A O 1
ATOM 1606 N N . ILE A 1 200 ? 12.660 4.376 -26.057 1.00 53.50 200 ILE A N 1
ATOM 1607 C CA . ILE A 1 200 ? 12.161 4.611 -27.417 1.00 53.50 200 ILE A CA 1
ATOM 1608 C C . ILE A 1 200 ? 12.090 3.290 -28.221 1.00 53.50 200 ILE A C 1
ATOM 1610 O O . ILE A 1 200 ? 11.435 3.227 -29.257 1.00 53.50 200 ILE A O 1
ATOM 1614 N N . GLN A 1 201 ? 12.713 2.207 -27.736 1.00 50.28 201 GLN A N 1
ATOM 1615 C CA . GLN A 1 201 ? 12.828 0.938 -28.461 1.00 50.28 201 GLN A CA 1
ATOM 1616 C C . GLN A 1 201 ? 11.790 -0.137 -28.085 1.00 50.28 201 GLN A C 1
ATOM 1618 O O . GLN A 1 201 ? 11.635 -1.088 -28.846 1.00 50.28 201 GLN A O 1
ATOM 1623 N N . HIS A 1 202 ? 11.061 -0.006 -26.967 1.00 59.28 202 HIS A N 1
ATOM 1624 C CA . HIS A 1 202 ? 10.129 -1.041 -26.483 1.00 59.28 202 HIS A CA 1
ATOM 1625 C C . HIS A 1 202 ? 8.752 -0.441 -26.149 1.00 59.28 202 HIS A C 1
ATOM 1627 O O . HIS A 1 202 ? 8.509 -0.055 -25.004 1.00 59.28 202 HIS A O 1
ATOM 1633 N N . PRO A 1 203 ? 7.840 -0.321 -27.131 1.00 63.06 203 PRO A N 1
ATOM 1634 C CA . PRO A 1 203 ? 6.531 0.277 -26.902 1.00 63.06 203 PRO A CA 1
ATOM 1635 C C . PRO A 1 203 ? 5.691 -0.559 -25.925 1.00 63.06 203 PRO A C 1
ATOM 1637 O O . PRO A 1 203 ? 5.611 -1.784 -26.026 1.00 63.06 203 PRO A O 1
ATOM 1640 N N . ILE A 1 204 ? 5.017 0.116 -24.990 1.00 68.75 204 ILE A N 1
ATOM 1641 C CA . ILE A 1 204 ? 4.030 -0.513 -24.107 1.00 68.75 204 ILE A CA 1
ATOM 1642 C C . ILE A 1 204 ? 2.820 -0.915 -24.961 1.00 68.75 204 ILE A C 1
ATOM 1644 O O . ILE A 1 204 ? 2.058 -0.065 -25.426 1.00 68.75 204 ILE A O 1
ATOM 1648 N N . HIS A 1 205 ? 2.641 -2.217 -25.179 1.00 71.62 205 HIS A N 1
ATOM 1649 C CA . HIS A 1 205 ? 1.511 -2.750 -25.938 1.00 71.62 205 HIS A CA 1
ATOM 1650 C C . HIS A 1 205 ? 0.225 -2.700 -25.101 1.00 71.62 205 HIS A C 1
ATOM 1652 O O . HIS A 1 205 ? 0.026 -3.523 -24.205 1.00 71.62 205 HIS A O 1
ATOM 1658 N N . LYS A 1 206 ? -0.671 -1.755 -25.422 1.00 69.62 206 LYS A N 1
ATOM 1659 C CA . LYS A 1 206 ? -1.991 -1.609 -24.773 1.00 69.62 206 LYS A CA 1
ATOM 1660 C C . LYS A 1 206 ? -2.862 -2.865 -24.855 1.00 69.62 206 LYS A C 1
ATOM 1662 O O . LYS A 1 206 ? -3.702 -3.064 -23.987 1.00 69.62 206 LYS A O 1
ATOM 1667 N N . ASP A 1 207 ? -2.620 -3.738 -25.831 1.00 75.88 207 ASP A N 1
ATOM 1668 C CA . ASP A 1 207 ? -3.392 -4.969 -26.053 1.00 75.88 207 ASP A CA 1
ATOM 1669 C C . ASP A 1 207 ? -3.410 -5.913 -24.836 1.00 75.88 207 ASP A C 1
ATOM 1671 O O . ASP A 1 207 ? -4.286 -6.767 -24.726 1.00 75.88 207 ASP A O 1
ATOM 1675 N N . ARG A 1 208 ? -2.456 -5.762 -23.905 1.00 74.31 208 ARG A N 1
ATOM 1676 C CA . ARG A 1 208 ? -2.372 -6.564 -22.674 1.00 74.31 208 ARG A CA 1
ATOM 1677 C C . ARG A 1 208 ? -3.092 -5.953 -21.468 1.00 74.31 208 ARG A C 1
ATOM 1679 O O . ARG A 1 208 ? -3.336 -6.671 -20.505 1.00 74.31 208 ARG A O 1
ATOM 1686 N N . CYS A 1 209 ? -3.460 -4.672 -21.526 1.00 73.81 209 CYS A N 1
ATOM 1687 C CA . CYS A 1 209 ? -4.194 -3.967 -20.473 1.00 73.81 209 CYS A CA 1
ATOM 1688 C C . CYS A 1 209 ? -5.337 -3.163 -21.106 1.00 73.81 209 CYS A C 1
ATOM 1690 O O . CYS A 1 209 ? -5.210 -1.950 -21.297 1.00 73.81 209 CYS A O 1
ATOM 1692 N N . PRO A 1 210 ? -6.464 -3.819 -21.438 1.00 77.75 210 PRO A N 1
ATOM 1693 C CA . PRO A 1 210 ? -7.561 -3.174 -22.158 1.00 77.75 210 PRO A CA 1
ATOM 1694 C C . PRO A 1 210 ? -8.220 -2.041 -21.359 1.00 77.75 210 PRO A C 1
ATOM 1696 O O . PRO A 1 210 ? -8.865 -1.180 -21.948 1.00 77.75 210 PRO A O 1
ATOM 1699 N N . LEU A 1 211 ? -8.053 -2.032 -20.030 1.00 81.19 211 LEU A N 1
ATOM 1700 C CA . LEU A 1 211 ? -8.612 -1.021 -19.130 1.00 81.19 211 LEU A CA 1
ATOM 1701 C C . LEU A 1 211 ? -7.678 0.173 -18.879 1.00 81.19 211 LEU A C 1
ATOM 1703 O O . LEU A 1 211 ? -8.064 1.088 -18.151 1.00 81.19 211 LEU A O 1
ATOM 1707 N N . LEU A 1 212 ? -6.468 0.188 -19.456 1.00 84.31 212 LEU A N 1
ATOM 1708 C CA . LEU A 1 212 ? -5.481 1.231 -19.188 1.00 84.31 212 LEU A CA 1
ATOM 1709 C C . LEU A 1 212 ? -5.901 2.557 -19.834 1.00 84.31 212 LEU A C 1
ATOM 1711 O O . LEU A 1 212 ? -5.612 2.834 -21.003 1.00 84.31 212 LEU A O 1
ATOM 1715 N N . ASN A 1 213 ? -6.568 3.386 -19.036 1.00 79.62 213 ASN A N 1
ATOM 1716 C CA . ASN A 1 213 ? -7.125 4.667 -19.461 1.00 79.62 213 ASN A CA 1
ATOM 1717 C C . ASN A 1 213 ? -6.138 5.813 -19.239 1.00 79.62 213 ASN A C 1
ATOM 1719 O O . ASN A 1 213 ? -6.054 6.725 -20.059 1.00 79.62 213 ASN A O 1
ATOM 1723 N N . ASN A 1 214 ? -5.363 5.739 -18.155 1.00 81.62 214 ASN A N 1
ATOM 1724 C CA . ASN A 1 214 ? -4.426 6.780 -17.756 1.00 81.62 214 ASN A CA 1
ATOM 1725 C C . ASN A 1 214 ? -3.001 6.233 -17.804 1.00 81.62 214 ASN A C 1
ATOM 1727 O O . ASN A 1 214 ? -2.568 5.524 -16.895 1.00 81.62 214 ASN A O 1
ATOM 1731 N N . LEU A 1 215 ? -2.283 6.574 -18.872 1.00 82.12 215 LEU A N 1
ATOM 1732 C CA . LEU A 1 215 ? -0.852 6.332 -19.000 1.00 82.12 215 LEU A CA 1
ATOM 1733 C C . LEU A 1 215 ? -0.131 7.668 -18.851 1.00 82.12 215 LEU A C 1
ATOM 1735 O O . LEU A 1 215 ? -0.244 8.526 -19.725 1.00 82.12 215 LEU A O 1
ATOM 1739 N N . SER A 1 216 ? 0.598 7.835 -17.753 1.00 83.06 216 SER A N 1
ATOM 1740 C CA . SER A 1 216 ? 1.448 9.003 -17.535 1.00 83.06 216 SER A CA 1
ATOM 1741 C C . SER A 1 216 ? 2.908 8.574 -17.575 1.00 83.06 216 SER A C 1
ATOM 1743 O O . SER A 1 216 ? 3.378 7.850 -16.695 1.00 83.06 216 SER A O 1
ATOM 1745 N N . ILE A 1 217 ? 3.599 9.009 -18.626 1.00 76.50 217 ILE A N 1
ATOM 1746 C CA . ILE A 1 217 ? 5.048 8.899 -18.779 1.00 76.50 217 ILE A CA 1
ATOM 1747 C C . ILE A 1 217 ? 5.542 10.339 -18.937 1.00 76.50 217 ILE A C 1
ATOM 1749 O O . ILE A 1 217 ? 5.052 11.034 -19.831 1.00 76.50 217 ILE A O 1
ATOM 1753 N N . PRO A 1 218 ? 6.455 10.828 -18.085 1.00 71.69 218 PRO A N 1
ATOM 1754 C CA . PRO A 1 218 ? 6.954 12.185 -18.211 1.00 71.69 218 PRO A CA 1
ATOM 1755 C C . PRO A 1 218 ? 7.664 12.343 -19.561 1.00 71.69 218 PRO A C 1
ATOM 1757 O O . PRO A 1 218 ? 8.613 11.626 -19.870 1.00 71.69 218 PRO A O 1
ATOM 1760 N N . GLU A 1 219 ? 7.198 13.294 -20.376 1.00 56.81 219 GLU A N 1
ATOM 1761 C CA . GLU A 1 219 ? 7.774 13.590 -21.700 1.00 56.81 219 GLU A CA 1
ATOM 1762 C C . GLU A 1 219 ? 9.183 14.197 -21.612 1.00 56.81 219 GLU A C 1
ATOM 1764 O O . GLU A 1 219 ? 9.918 14.235 -22.600 1.00 56.81 219 GLU A O 1
ATOM 1769 N N . LYS A 1 220 ? 9.567 14.686 -20.428 1.00 59.34 220 LYS A N 1
ATOM 1770 C CA . LYS A 1 220 ? 10.878 15.267 -20.148 1.00 59.34 220 LYS A CA 1
ATOM 1771 C C . LYS A 1 220 ? 11.434 14.699 -18.841 1.00 59.34 220 LYS A C 1
ATOM 1773 O O . LYS A 1 220 ? 10.667 14.561 -17.887 1.00 59.34 220 LYS A O 1
ATOM 1778 N N . PRO A 1 221 ? 12.744 14.397 -18.773 1.00 56.81 221 PRO A N 1
ATOM 1779 C CA . PRO A 1 221 ? 13.401 14.104 -17.504 1.00 56.81 221 PRO A CA 1
ATOM 1780 C C . PRO A 1 221 ? 13.126 15.273 -16.539 1.00 56.81 221 PRO A C 1
ATOM 1782 O O . PRO A 1 221 ? 13.311 16.418 -16.952 1.00 56.81 221 PRO A O 1
ATOM 1785 N N . LEU A 1 222 ? 12.655 15.012 -15.307 1.00 53.19 222 LEU A N 1
ATOM 1786 C CA . LEU A 1 222 ? 12.572 16.058 -14.276 1.00 53.19 222 LEU A CA 1
ATOM 1787 C C . LEU A 1 222 ? 13.941 16.743 -14.171 1.00 53.19 222 LEU A C 1
ATOM 1789 O O . LEU A 1 222 ? 14.962 16.061 -14.130 1.00 53.19 222 LEU A O 1
ATOM 1793 N N . ASP A 1 223 ? 13.948 18.071 -14.194 1.00 47.22 223 ASP A N 1
ATOM 1794 C CA . ASP A 1 223 ? 15.131 18.898 -14.414 1.00 47.22 223 ASP A CA 1
ATOM 1795 C C . ASP A 1 223 ? 16.378 18.443 -13.630 1.00 47.22 223 ASP A C 1
ATOM 1797 O O . ASP A 1 223 ? 16.326 18.088 -12.451 1.00 47.22 223 ASP A O 1
ATOM 1801 N N . ALA A 1 224 ? 17.524 18.481 -14.315 1.00 45.69 224 ALA A N 1
ATOM 1802 C CA . ALA A 1 224 ? 18.841 18.012 -13.876 1.00 45.69 224 ALA A CA 1
ATOM 1803 C C . ALA A 1 224 ? 19.430 18.719 -12.627 1.00 45.69 224 ALA A C 1
ATOM 1805 O O . ALA A 1 224 ? 20.595 18.501 -12.301 1.00 45.69 224 ALA A O 1
ATOM 1806 N N . GLU A 1 225 ? 18.660 19.543 -11.913 1.00 44.53 225 GLU A N 1
ATOM 1807 C CA . GLU A 1 225 ? 19.111 20.289 -10.728 1.00 44.53 225 GLU A CA 1
ATOM 1808 C C . GLU A 1 225 ? 19.315 19.414 -9.478 1.00 44.53 225 GLU A C 1
ATOM 1810 O O . GLU A 1 225 ? 20.004 19.825 -8.552 1.00 44.53 225 GLU A O 1
ATOM 1815 N N . TRP A 1 226 ? 18.798 18.181 -9.444 1.00 38.66 226 TRP A N 1
ATOM 1816 C CA . TRP A 1 226 ? 18.963 17.288 -8.283 1.00 38.66 226 TRP A CA 1
ATOM 1817 C C . TRP A 1 226 ? 20.293 16.520 -8.261 1.00 38.66 226 TRP A C 1
ATOM 1819 O O . TRP A 1 226 ? 20.646 15.932 -7.238 1.00 38.66 226 TRP A O 1
ATOM 1829 N N . ALA A 1 227 ? 21.061 16.542 -9.356 1.00 33.62 227 ALA A N 1
ATOM 1830 C CA . ALA A 1 227 ? 22.348 15.849 -9.435 1.00 33.62 227 ALA A CA 1
ATOM 1831 C C . ALA A 1 227 ? 23.446 16.480 -8.555 1.00 33.62 227 ALA A C 1
ATOM 1833 O O . ALA A 1 227 ? 24.462 15.838 -8.326 1.00 33.62 227 ALA A O 1
ATOM 1834 N N . SER A 1 228 ? 23.251 17.695 -8.024 1.00 33.78 228 SER A N 1
ATOM 1835 C CA . SER A 1 228 ? 24.231 18.368 -7.155 1.00 33.78 228 SER A CA 1
ATOM 1836 C C . SER A 1 228 ? 24.009 18.155 -5.650 1.00 33.78 228 SER A C 1
ATOM 1838 O O . SER A 1 228 ? 24.693 18.788 -4.852 1.00 33.78 228 SER A O 1
ATOM 1840 N N . VAL A 1 229 ? 23.034 17.333 -5.240 1.00 34.97 229 VAL A N 1
ATOM 1841 C CA . VAL A 1 229 ? 22.698 17.104 -3.813 1.00 34.97 229 VAL A CA 1
ATOM 1842 C C . VAL A 1 229 ? 23.181 15.732 -3.310 1.00 34.97 229 VAL A C 1
ATOM 1844 O O . VAL A 1 229 ? 23.122 15.459 -2.115 1.00 34.97 229 VAL A O 1
ATOM 1847 N N . ILE A 1 230 ? 23.696 14.873 -4.198 1.00 30.11 230 ILE A N 1
ATOM 1848 C CA . ILE A 1 230 ? 24.198 13.526 -3.864 1.00 30.11 230 ILE A CA 1
ATOM 1849 C C . ILE A 1 230 ? 25.663 13.362 -4.323 1.00 30.11 230 ILE A C 1
ATOM 1851 O O . ILE A 1 230 ? 26.023 12.355 -4.929 1.00 30.11 230 ILE A O 1
ATOM 1855 N N . GLU A 1 231 ? 26.501 14.363 -4.037 1.00 31.95 231 GLU A N 1
ATOM 1856 C CA . GLU A 1 231 ? 27.962 14.196 -3.916 1.00 31.95 231 GLU A CA 1
ATOM 1857 C C . GLU A 1 231 ? 28.395 14.410 -2.463 1.00 31.95 231 GLU A C 1
ATOM 1859 O O . GLU A 1 231 ? 27.916 15.386 -1.839 1.00 31.95 231 GLU A O 1
#